Protein AF-A0A838D7K4-F1 (afdb_monomer_lite)

pLDDT: mean 76.78, std 16.9, range [35.06, 96.19]

Structure (mmCIF, N/CA/C/O backbone):
data_AF-A0A838D7K4-F1
#
_entry.id   AF-A0A838D7K4-F1
#
loop_
_atom_site.group_PDB
_atom_site.id
_atom_site.type_symbol
_atom_site.label_atom_id
_atom_site.label_alt_id
_atom_site.label_comp_id
_atom_site.label_asym_id
_atom_site.label_entity_id
_atom_site.label_seq_id
_atom_site.pdbx_PDB_ins_code
_atom_site.Cartn_x
_atom_site.Car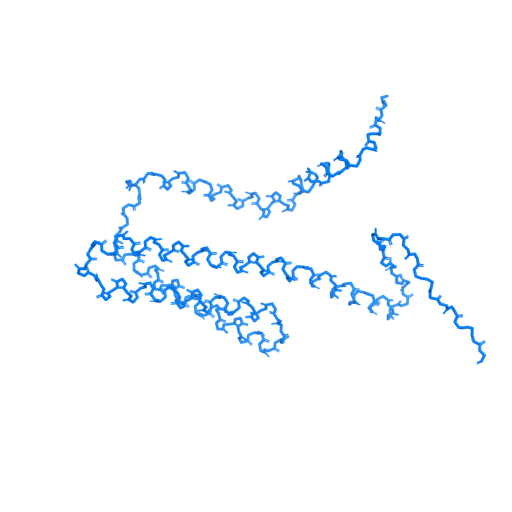tn_y
_atom_site.Cartn_z
_atom_site.occupancy
_atom_site.B_iso_or_equiv
_atom_site.auth_seq_id
_atom_site.auth_comp_id
_atom_site.auth_asym_id
_atom_site.auth_atom_id
_atom_site.pdbx_PDB_model_num
ATOM 1 N N . MET A 1 1 ? -46.749 25.947 9.117 1.00 40.19 1 MET A N 1
ATOM 2 C CA . MET A 1 1 ? -45.905 25.143 8.201 1.00 40.19 1 MET A CA 1
ATOM 3 C C . MET A 1 1 ? -45.709 23.752 8.794 1.00 40.19 1 MET A C 1
ATOM 5 O O . MET A 1 1 ? -44.973 23.593 9.759 1.00 40.19 1 MET A O 1
ATOM 9 N N . ASN A 1 2 ? -46.456 22.774 8.277 1.00 36.03 2 ASN A N 1
ATOM 10 C CA . ASN A 1 2 ? -46.516 21.401 8.784 1.00 36.03 2 ASN A CA 1
ATOM 11 C C . ASN A 1 2 ? -45.227 20.628 8.468 1.00 36.03 2 ASN A C 1
ATOM 13 O O . ASN A 1 2 ? -44.901 20.422 7.301 1.00 36.03 2 ASN A O 1
ATOM 17 N N . ARG A 1 3 ? -44.522 20.140 9.498 1.00 44.41 3 ARG A N 1
ATOM 18 C CA . ARG A 1 3 ? -43.504 19.093 9.323 1.00 44.41 3 ARG A CA 1
ATOM 19 C C . ARG A 1 3 ? -44.219 17.775 9.051 1.00 44.41 3 ARG A C 1
ATOM 21 O O . ARG A 1 3 ? -44.718 17.135 9.975 1.00 44.41 3 ARG A O 1
ATOM 28 N N . ILE A 1 4 ? -44.254 17.368 7.789 1.00 52.44 4 ILE A N 1
ATOM 29 C CA . ILE A 1 4 ? -44.686 16.030 7.388 1.00 52.44 4 ILE A CA 1
ATOM 30 C C . ILE A 1 4 ? -43.711 15.029 8.030 1.00 52.44 4 ILE A C 1
ATOM 32 O O . ILE A 1 4 ? -42.557 14.915 7.615 1.00 52.44 4 ILE A O 1
ATOM 36 N N . ARG A 1 5 ? -44.143 14.321 9.084 1.00 54.62 5 ARG A N 1
ATOM 37 C CA . ARG A 1 5 ? -43.419 13.151 9.604 1.00 54.62 5 ARG A CA 1
ATOM 38 C C . ARG A 1 5 ? -43.584 12.015 8.599 1.00 54.62 5 ARG A C 1
ATOM 40 O O . ARG A 1 5 ? -44.517 11.224 8.697 1.00 54.62 5 ARG A O 1
ATOM 47 N N . LEU A 1 6 ? -42.661 11.927 7.647 1.00 54.66 6 LEU A N 1
ATOM 48 C CA . LEU A 1 6 ? -42.487 10.744 6.808 1.00 54.66 6 LEU A CA 1
ATOM 49 C C . LEU A 1 6 ? -41.927 9.613 7.682 1.00 54.66 6 LEU A C 1
ATOM 51 O O . LEU A 1 6 ? -40.718 9.436 7.813 1.00 54.66 6 LEU A O 1
ATOM 55 N N . ASN A 1 7 ? -42.824 8.875 8.336 1.00 60.41 7 ASN A N 1
ATOM 56 C CA . ASN A 1 7 ? -42.497 7.743 9.203 1.00 60.41 7 ASN A CA 1
ATOM 57 C C . ASN A 1 7 ? -42.341 6.446 8.384 1.00 60.41 7 ASN A C 1
ATOM 59 O O . ASN A 1 7 ? -42.872 5.403 8.754 1.00 60.41 7 ASN A O 1
ATOM 63 N N . ASN A 1 8 ? -41.657 6.527 7.238 1.00 69.94 8 ASN A N 1
ATOM 64 C CA . ASN A 1 8 ? -41.333 5.369 6.413 1.00 69.94 8 ASN A CA 1
ATOM 65 C C . ASN A 1 8 ? -39.920 4.872 6.798 1.00 69.94 8 ASN A C 1
ATOM 67 O O . ASN A 1 8 ? -38.981 5.673 6.867 1.00 69.94 8 ASN A O 1
ATOM 71 N N . PRO A 1 9 ? -39.727 3.571 7.086 1.00 70.94 9 PRO A N 1
ATOM 72 C CA . PRO A 1 9 ? -38.409 3.027 7.408 1.00 70.94 9 PRO A CA 1
ATOM 73 C C . PRO A 1 9 ? -37.367 3.339 6.323 1.00 70.94 9 PRO A C 1
ATOM 75 O O . PRO A 1 9 ? -36.239 3.692 6.658 1.00 70.94 9 PRO A O 1
ATOM 78 N N . VAL A 1 10 ? -37.751 3.325 5.043 1.00 72.31 10 VAL A N 1
ATOM 79 C CA . VAL A 1 10 ? -36.856 3.617 3.910 1.00 72.31 10 VAL A CA 1
ATOM 80 C C . VAL A 1 10 ? -36.354 5.062 3.951 1.00 72.31 10 VAL A C 1
ATOM 82 O O . VAL A 1 10 ? -35.150 5.301 3.859 1.00 72.31 10 VAL A O 1
ATOM 85 N N . THR A 1 11 ? -37.241 6.035 4.188 1.00 73.69 11 THR A N 1
ATOM 86 C CA . THR A 1 11 ? -36.846 7.452 4.284 1.00 73.69 11 THR A CA 1
ATOM 87 C C . THR A 1 11 ? -35.937 7.706 5.482 1.00 73.69 11 THR A C 1
ATOM 89 O O . THR A 1 11 ? -35.075 8.583 5.422 1.00 73.69 11 THR A O 1
ATOM 92 N N . ARG A 1 12 ? -36.066 6.911 6.552 1.00 69.81 12 ARG A N 1
ATOM 93 C CA . ARG A 1 12 ? -35.181 6.966 7.722 1.00 69.81 12 ARG A CA 1
ATOM 94 C C . ARG A 1 12 ? -33.784 6.417 7.426 1.00 69.81 12 ARG A C 1
ATOM 96 O O . ARG A 1 12 ? -32.804 7.017 7.864 1.00 69.81 12 ARG A O 1
ATOM 103 N N . TYR A 1 13 ? -33.670 5.318 6.678 1.00 73.25 13 TYR A N 1
ATOM 104 C CA . TYR A 1 13 ? -32.363 4.818 6.240 1.00 73.25 13 TYR A CA 1
ATOM 105 C C . TYR A 1 13 ? -31.679 5.834 5.326 1.00 73.25 13 TYR A C 1
ATOM 107 O O . TYR A 1 13 ? -30.551 6.229 5.609 1.00 73.25 13 TYR A O 1
ATOM 115 N N . ILE A 1 14 ? -32.391 6.344 4.318 1.00 71.69 14 ILE A N 1
ATOM 116 C CA . ILE A 1 14 ? -31.856 7.332 3.371 1.00 71.69 14 ILE A CA 1
ATOM 117 C C . ILE A 1 14 ? -31.372 8.589 4.103 1.00 71.69 14 ILE A C 1
ATOM 119 O O . ILE A 1 14 ? -30.231 8.998 3.922 1.00 71.69 14 ILE A O 1
ATOM 123 N N . THR A 1 15 ? -32.183 9.166 4.994 1.00 73.00 15 THR A N 1
ATOM 124 C CA . THR A 1 15 ? -31.764 10.349 5.771 1.00 73.00 15 THR A CA 1
ATOM 125 C C . THR A 1 15 ? -30.595 10.060 6.709 1.00 73.00 15 THR A C 1
ATOM 127 O O . THR A 1 15 ? -29.751 10.927 6.903 1.00 73.00 15 THR A O 1
ATOM 130 N N . THR A 1 16 ? -30.483 8.848 7.256 1.00 72.75 16 THR A N 1
ATOM 131 C CA . THR A 1 16 ? -29.326 8.463 8.082 1.00 72.75 16 THR A CA 1
ATOM 132 C C . THR A 1 16 ? -28.042 8.391 7.252 1.00 72.75 16 THR A C 1
ATOM 134 O O . THR A 1 16 ? -27.022 8.927 7.680 1.00 72.75 16 THR A O 1
ATOM 137 N N . TYR A 1 17 ? -28.091 7.796 6.056 1.00 70.00 17 TYR A N 1
ATOM 138 C CA . TYR A 1 17 ? -26.946 7.760 5.139 1.00 70.00 17 TYR A CA 1
ATOM 139 C C . TYR A 1 17 ? -26.565 9.156 4.635 1.00 70.00 17 TYR A C 1
ATOM 141 O O . TYR A 1 17 ? -25.385 9.496 4.631 1.00 70.00 17 TYR A O 1
ATOM 149 N N . LEU A 1 18 ? -27.544 9.995 4.287 1.00 71.88 18 LEU A N 1
ATOM 150 C CA . LEU A 1 18 ? -27.294 11.379 3.869 1.00 71.88 18 LEU A CA 1
ATOM 151 C C . LEU A 1 18 ? -26.677 12.216 4.997 1.00 71.88 18 LEU A C 1
ATOM 153 O O . LEU A 1 18 ? -25.725 12.952 4.761 1.00 71.88 18 LEU A O 1
ATOM 157 N N . ASN A 1 19 ? -27.150 12.058 6.235 1.00 72.06 19 ASN A N 1
ATOM 158 C CA . ASN A 1 19 ? -26.564 12.739 7.393 1.00 72.06 19 ASN A CA 1
ATOM 159 C C . ASN A 1 19 ? -25.149 12.232 7.719 1.00 72.06 19 ASN A C 1
ATOM 161 O O . ASN A 1 19 ? -24.315 13.009 8.177 1.00 72.06 19 ASN A O 1
ATOM 165 N N . PHE A 1 20 ? -24.859 10.950 7.473 1.00 71.69 20 PHE A N 1
ATOM 166 C CA . PHE A 1 20 ? -23.510 10.395 7.602 1.00 71.69 20 PHE A CA 1
ATOM 167 C C . PHE A 1 20 ? -22.555 10.986 6.551 1.00 71.69 20 PHE A C 1
ATOM 169 O O . PHE A 1 20 ? -21.489 11.488 6.913 1.00 71.69 20 PHE A O 1
ATOM 176 N N . LEU A 1 21 ? -22.976 11.008 5.280 1.00 66.19 21 LEU A N 1
ATOM 177 C CA . LEU A 1 21 ? -22.231 11.605 4.161 1.00 66.19 21 LEU A CA 1
ATOM 178 C C . LEU A 1 21 ? -22.033 13.121 4.325 1.00 66.19 21 LEU A C 1
ATOM 180 O O . LEU A 1 21 ? -21.017 13.661 3.906 1.00 66.19 21 LEU A O 1
ATOM 184 N N . SER A 1 22 ? -22.983 13.808 4.962 1.00 68.62 22 SER A N 1
ATOM 185 C CA . SER A 1 22 ? -22.914 15.248 5.235 1.00 68.62 22 SER A CA 1
ATOM 186 C C . SER A 1 22 ? -22.186 15.594 6.541 1.00 68.62 22 SER A C 1
ATOM 188 O O . SER A 1 22 ? -22.104 16.771 6.899 1.00 68.62 22 SER A O 1
ATOM 190 N N . SER A 1 23 ? -21.690 14.607 7.293 1.00 77.81 23 SER A N 1
ATOM 191 C CA . SER A 1 23 ? -21.002 14.883 8.554 1.00 77.81 23 SER A CA 1
ATOM 192 C C . SER A 1 23 ? -19.657 15.571 8.301 1.00 77.81 23 SER A C 1
ATOM 194 O O . SER A 1 23 ? -18.883 15.155 7.439 1.00 77.81 23 SER A O 1
ATOM 196 N N . SER A 1 24 ? -19.342 16.612 9.078 1.00 73.19 24 SER A N 1
ATOM 197 C CA . SER A 1 24 ? -18.101 17.385 8.908 1.00 73.19 24 SER A CA 1
ATOM 198 C C . SER A 1 24 ? -16.844 16.517 9.011 1.00 73.19 24 SER A C 1
ATOM 200 O O . SER A 1 24 ? -15.878 16.759 8.300 1.00 73.19 24 SER A O 1
ATOM 202 N N . ASN A 1 25 ? -16.876 15.461 9.831 1.00 75.00 25 ASN A N 1
ATOM 203 C CA . ASN A 1 25 ? -15.774 14.506 9.955 1.00 75.00 25 ASN A CA 1
ATOM 204 C C . ASN A 1 25 ? -15.598 13.654 8.689 1.00 75.00 25 ASN A C 1
ATOM 206 O O . ASN A 1 25 ? -14.471 13.430 8.260 1.00 75.00 25 ASN A O 1
ATOM 210 N N . PHE A 1 26 ? -16.691 13.197 8.069 1.00 75.12 26 PHE A N 1
ATOM 211 C CA . PHE A 1 26 ? -16.616 12.441 6.817 1.00 75.12 26 PHE A CA 1
ATOM 212 C C . PHE A 1 26 ? -16.097 13.321 5.675 1.00 75.12 26 PHE A C 1
ATOM 214 O O . PHE A 1 26 ? -15.192 12.929 4.942 1.00 75.12 26 PHE A O 1
ATOM 221 N N . LEU A 1 27 ? -16.604 14.550 5.566 1.00 75.06 27 LEU A N 1
ATOM 222 C CA . LEU A 1 27 ? -16.128 15.500 4.562 1.00 75.06 27 LEU A CA 1
ATOM 223 C C . LEU A 1 27 ? -14.637 15.822 4.760 1.00 75.06 27 LEU A C 1
ATOM 225 O O . LEU A 1 27 ? -13.862 15.753 3.809 1.00 75.06 27 LEU A O 1
ATOM 229 N N . LEU A 1 28 ? -14.207 16.085 5.997 1.00 78.44 28 LEU A N 1
ATOM 230 C CA . LEU A 1 28 ? -12.828 16.474 6.277 1.00 78.44 28 LEU A CA 1
ATOM 231 C C . LEU A 1 28 ? -11.827 15.324 6.094 1.00 78.44 28 LEU A C 1
ATOM 233 O O . LEU A 1 28 ? -10.769 15.546 5.513 1.00 78.44 28 LEU A O 1
ATOM 237 N N . TYR A 1 29 ? -12.139 14.112 6.559 1.00 78.31 29 TYR A N 1
ATOM 238 C CA . TYR A 1 29 ? -11.185 12.994 6.554 1.00 78.31 29 TYR A CA 1
ATOM 239 C C . TYR A 1 29 ? -11.322 12.055 5.353 1.00 78.31 29 TYR A C 1
ATOM 241 O O . TYR A 1 29 ? -10.394 11.301 5.075 1.00 78.31 29 TYR A O 1
ATOM 249 N N . THR A 1 30 ? -12.448 12.079 4.636 1.00 77.62 30 THR A N 1
ATOM 250 C CA . THR A 1 30 ? -12.676 11.218 3.464 1.00 77.62 30 THR A CA 1
ATOM 251 C C . THR A 1 30 ? -12.721 12.021 2.171 1.00 77.62 30 THR A C 1
ATOM 253 O O . THR A 1 30 ? -12.029 11.656 1.231 1.00 77.62 30 THR A O 1
ATOM 256 N N . VAL A 1 31 ? -13.454 13.137 2.106 1.00 80.94 31 VAL A N 1
ATOM 257 C CA . VAL A 1 31 ? -13.560 13.916 0.854 1.00 80.94 31 VAL A CA 1
ATOM 258 C C . VAL A 1 31 ? -12.302 14.746 0.586 1.00 80.94 31 VAL A C 1
ATOM 260 O O . VAL A 1 31 ? -11.813 14.745 -0.542 1.00 80.94 31 VAL A O 1
ATOM 263 N N . THR A 1 32 ? -11.722 15.386 1.608 1.00 81.50 32 THR A N 1
ATOM 264 C CA . THR A 1 32 ? -10.486 16.181 1.457 1.00 81.50 32 THR A CA 1
ATOM 265 C C . THR A 1 32 ? -9.329 15.417 0.804 1.00 81.50 32 THR A C 1
ATOM 267 O O . THR A 1 32 ? -8.742 15.977 -0.116 1.00 81.50 32 THR A O 1
ATOM 270 N N . PRO A 1 33 ? -8.983 14.170 1.193 1.00 83.31 33 PRO A N 1
ATOM 271 C CA . PRO A 1 33 ? -7.920 13.434 0.507 1.00 83.31 33 PRO A CA 1
ATOM 272 C C . PRO A 1 33 ? -8.324 12.935 -0.889 1.00 83.31 33 PRO A C 1
ATOM 274 O O . PRO A 1 33 ? -7.456 12.795 -1.745 1.00 83.31 33 PRO A O 1
ATOM 277 N N . ILE A 1 34 ? -9.616 12.708 -1.161 1.00 88.69 34 ILE A N 1
ATOM 278 C CA . ILE A 1 34 ? -10.086 12.237 -2.477 1.00 88.69 34 ILE A CA 1
ATOM 279 C C . ILE A 1 34 ? -9.865 13.291 -3.567 1.00 88.69 34 ILE A C 1
ATOM 281 O O . ILE A 1 34 ? -9.509 12.932 -4.684 1.00 88.69 34 ILE A O 1
ATOM 285 N N . ILE A 1 35 ? -10.046 14.577 -3.263 1.00 84.81 35 ILE A N 1
ATOM 286 C CA . ILE A 1 35 ? -9.911 15.666 -4.246 1.00 84.81 35 ILE A CA 1
ATOM 287 C C . ILE A 1 35 ? -8.518 15.692 -4.917 1.00 84.81 35 ILE A C 1
ATOM 289 O O . ILE A 1 35 ? -8.470 15.614 -6.146 1.00 84.81 35 ILE A O 1
ATOM 293 N N . PRO A 1 36 ? -7.384 15.753 -4.187 1.00 87.31 36 PRO A N 1
ATOM 294 C CA . PRO A 1 36 ? -6.062 15.715 -4.809 1.00 87.31 36 PRO A CA 1
ATOM 295 C C . PRO A 1 36 ? -5.781 14.374 -5.500 1.00 87.31 36 PRO A C 1
ATOM 297 O O . PRO A 1 36 ? -5.179 14.364 -6.569 1.00 87.31 36 PRO A O 1
ATOM 300 N N . LEU A 1 37 ? -6.269 13.254 -4.951 1.00 83.62 37 LEU A N 1
ATOM 301 C CA . LEU A 1 37 ? -6.169 11.934 -5.588 1.00 83.62 37 LEU A CA 1
ATOM 302 C C . LEU A 1 37 ? -6.866 11.899 -6.957 1.00 83.62 37 LEU A C 1
ATOM 304 O O . LEU A 1 37 ? -6.325 11.338 -7.907 1.00 83.62 37 LEU A O 1
ATOM 308 N N . LEU A 1 38 ? -8.035 12.533 -7.078 1.00 88.38 38 LEU A N 1
ATOM 309 C CA . LEU A 1 38 ? -8.786 12.608 -8.330 1.00 88.38 38 LEU A CA 1
ATOM 310 C C . LEU A 1 38 ? -8.063 13.468 -9.373 1.00 88.38 38 LEU A C 1
ATOM 312 O O . LEU A 1 38 ? -8.027 13.109 -10.545 1.00 88.38 38 LEU A O 1
ATOM 316 N N . ILE A 1 39 ? -7.459 14.580 -8.945 1.00 88.19 39 ILE A N 1
ATOM 317 C CA . ILE A 1 39 ? -6.653 15.440 -9.822 1.00 88.19 39 ILE A CA 1
ATOM 318 C C . ILE A 1 39 ? -5.463 14.649 -10.373 1.00 88.19 39 ILE A C 1
ATOM 320 O O . ILE A 1 39 ? -5.251 14.638 -11.582 1.00 88.19 39 ILE A O 1
ATOM 324 N N . VAL A 1 40 ? -4.732 13.930 -9.515 1.00 84.75 40 VAL A N 1
ATOM 325 C CA . VAL A 1 40 ? -3.624 13.061 -9.948 1.00 84.75 40 VAL A CA 1
ATOM 326 C C . VAL A 1 40 ? -4.120 11.964 -10.896 1.00 84.75 40 VAL A C 1
ATOM 328 O O . VAL A 1 40 ? -3.465 11.697 -11.898 1.00 84.75 40 VAL A O 1
ATOM 331 N N . ALA A 1 41 ? -5.294 11.376 -10.646 1.00 84.75 41 ALA A N 1
ATOM 332 C CA . ALA A 1 41 ? -5.882 10.369 -11.528 1.00 84.75 41 ALA A CA 1
ATOM 333 C C . ALA A 1 41 ? -6.217 10.926 -12.924 1.00 84.75 41 ALA A C 1
ATOM 335 O O . ALA A 1 41 ? -5.914 10.281 -13.925 1.00 84.75 41 ALA A O 1
ATOM 336 N N . VAL A 1 42 ? -6.780 12.134 -13.013 1.00 87.19 42 VAL A N 1
ATOM 337 C CA . VAL A 1 42 ? -7.031 12.796 -14.305 1.00 87.19 42 VAL A CA 1
ATOM 338 C C . VAL A 1 42 ? -5.716 13.135 -15.006 1.00 87.19 42 VAL A C 1
ATOM 340 O O . VAL A 1 42 ? -5.583 12.902 -16.199 1.00 87.19 42 VAL A O 1
ATOM 343 N N . LEU A 1 43 ? -4.709 13.620 -14.278 1.00 84.62 43 LEU A N 1
ATOM 344 C CA . LEU A 1 43 ? -3.388 13.882 -14.858 1.00 84.62 43 LEU A CA 1
ATOM 345 C C . LEU A 1 43 ? -2.682 12.593 -15.314 1.00 84.62 43 LEU A C 1
ATOM 347 O O . LEU A 1 43 ? -1.878 12.641 -16.241 1.00 84.62 43 LEU A O 1
ATOM 351 N N . SER A 1 44 ? -2.993 11.442 -14.709 1.00 80.31 44 SER A N 1
ATOM 352 C CA . SER A 1 44 ? -2.413 10.137 -15.065 1.00 80.31 44 SER A CA 1
ATOM 353 C C . SER A 1 44 ? -2.847 9.594 -16.429 1.00 80.31 44 SER A C 1
ATOM 355 O O . SER A 1 44 ? -2.215 8.674 -16.943 1.00 80.31 44 SER A O 1
ATOM 357 N N . THR A 1 45 ? -3.890 10.161 -17.049 1.00 81.44 45 THR A N 1
ATOM 358 C CA . THR A 1 45 ? -4.346 9.711 -18.374 1.00 81.44 45 THR A CA 1
ATOM 359 C C . THR A 1 45 ? -3.444 10.175 -19.514 1.00 81.44 45 THR A C 1
ATOM 361 O O . THR A 1 45 ? -3.497 9.598 -20.598 1.00 81.44 45 THR A O 1
ATOM 364 N N . ASP A 1 46 ? -2.628 11.209 -19.298 1.00 82.50 46 ASP A N 1
ATOM 365 C CA . ASP A 1 46 ? -1.708 11.709 -20.317 1.00 82.50 46 ASP A CA 1
ATOM 366 C C . ASP A 1 46 ? -0.380 10.946 -20.271 1.00 82.50 46 ASP A C 1
ATOM 368 O O . ASP A 1 46 ? 0.507 11.253 -19.477 1.00 82.50 46 ASP A O 1
ATOM 372 N N . SER A 1 47 ? -0.216 9.959 -21.151 1.00 73.19 47 SER A N 1
ATOM 373 C CA . SER A 1 47 ? 0.992 9.128 -21.200 1.00 73.19 47 SER A CA 1
ATOM 374 C C . SER A 1 47 ? 2.286 9.913 -21.460 1.00 73.19 47 SER A C 1
ATOM 376 O O . SER A 1 47 ? 3.354 9.415 -21.112 1.00 73.19 47 SER A O 1
ATOM 378 N N . TYR A 1 48 ? 2.223 11.130 -22.018 1.00 75.94 48 TYR A N 1
ATOM 379 C CA . TYR A 1 48 ? 3.413 11.954 -22.253 1.00 75.94 48 TYR A CA 1
ATOM 380 C C . TYR A 1 48 ? 3.950 12.604 -20.973 1.00 75.94 48 TYR A C 1
ATOM 382 O O . TYR A 1 48 ? 5.151 12.858 -20.883 1.00 75.94 48 TYR A O 1
ATOM 390 N N . LEU A 1 49 ? 3.097 12.831 -19.969 1.00 69.81 49 LEU A N 1
ATOM 391 C CA . LEU A 1 49 ? 3.506 13.396 -18.677 1.00 69.81 49 LEU A CA 1
ATOM 392 C C . LEU A 1 49 ? 4.188 12.367 -17.762 1.00 69.81 49 LEU A C 1
ATOM 394 O O . LEU A 1 49 ? 4.881 12.753 -16.822 1.00 69.81 49 LEU A O 1
ATOM 398 N N . TRP A 1 50 ? 4.015 11.071 -18.042 1.00 66.00 50 TRP A N 1
ATOM 399 C CA . TRP A 1 50 ? 4.451 9.966 -17.178 1.00 66.00 50 TRP A CA 1
ATOM 400 C C . TRP A 1 50 ? 5.476 9.045 -17.842 1.00 66.00 50 TRP A C 1
ATOM 402 O O . TRP A 1 50 ? 5.579 7.870 -17.490 1.00 66.00 50 TRP A O 1
ATOM 412 N N . VAL A 1 51 ? 6.271 9.573 -18.775 1.00 65.12 51 VAL A N 1
ATOM 413 C CA . VAL A 1 51 ? 7.465 8.879 -19.280 1.00 65.12 51 VAL A CA 1
ATOM 414 C C . VAL A 1 51 ? 8.556 8.961 -18.209 1.00 65.12 51 VAL A C 1
ATOM 416 O O . VAL A 1 51 ? 9.445 9.811 -18.240 1.00 65.12 51 VAL A O 1
ATOM 419 N N . GLY A 1 52 ? 8.434 8.110 -17.192 1.00 63.66 52 GLY A N 1
ATOM 420 C CA . GLY A 1 52 ? 9.464 7.913 -16.180 1.00 63.66 52 GLY A CA 1
ATOM 421 C C . GLY A 1 52 ? 10.628 7.105 -16.747 1.00 63.66 52 GLY A C 1
ATOM 422 O O . GLY A 1 52 ? 10.436 6.214 -17.567 1.00 63.66 52 GLY A O 1
ATOM 423 N N . SER A 1 53 ? 11.849 7.401 -16.303 1.00 70.19 53 SER A N 1
ATOM 424 C CA . SER A 1 53 ? 12.981 6.512 -16.578 1.00 70.19 53 SER A CA 1
ATOM 425 C C . SER A 1 53 ? 12.818 5.212 -15.787 1.00 70.19 53 SER A C 1
ATOM 427 O O . SER A 1 53 ? 12.556 5.258 -14.582 1.00 70.19 53 SER A O 1
ATOM 429 N N . GLU A 1 54 ? 13.047 4.072 -16.440 1.00 71.56 54 GLU A N 1
ATOM 430 C CA . GLU A 1 54 ? 13.042 2.729 -15.833 1.00 71.56 54 GLU A CA 1
ATOM 431 C C . GLU A 1 54 ? 13.944 2.652 -14.586 1.00 71.56 54 GLU A C 1
ATOM 433 O O . GLU A 1 54 ? 13.629 1.977 -13.606 1.00 71.56 54 GLU A O 1
ATOM 438 N N . ILE A 1 55 ? 15.036 3.431 -14.564 1.00 74.56 55 ILE A N 1
ATOM 439 C CA . ILE A 1 55 ? 15.944 3.500 -13.412 1.00 74.56 55 ILE A CA 1
ATOM 440 C C . ILE A 1 55 ? 15.254 4.091 -12.173 1.00 74.56 55 ILE A C 1
ATOM 442 O O . ILE A 1 55 ? 15.471 3.637 -11.052 1.00 74.56 55 ILE A O 1
ATOM 446 N N . HIS A 1 56 ? 14.405 5.106 -12.356 1.00 80.44 56 HIS A N 1
ATOM 447 C CA . HIS A 1 56 ? 13.709 5.761 -11.252 1.00 80.44 56 HIS A CA 1
ATOM 448 C C . HIS A 1 56 ? 12.596 4.872 -10.706 1.00 80.44 56 HIS A C 1
ATOM 450 O O . HIS A 1 56 ? 12.404 4.834 -9.492 1.00 80.44 56 HIS A O 1
ATOM 456 N N . HIS A 1 57 ? 11.914 4.133 -11.584 1.00 78.56 57 HIS A N 1
ATOM 457 C CA . HIS A 1 57 ? 10.914 3.144 -11.197 1.00 78.56 57 HIS A CA 1
ATOM 458 C C . HIS A 1 57 ? 11.523 2.089 -10.262 1.00 78.56 57 HIS A C 1
ATOM 460 O O . HIS A 1 57 ? 11.052 1.938 -9.134 1.00 78.56 57 HIS A O 1
ATOM 466 N N . PHE A 1 58 ? 12.659 1.500 -10.653 1.00 82.94 58 PHE A N 1
ATOM 467 C CA . PHE A 1 58 ? 13.392 0.532 -9.832 1.00 82.94 58 PHE A CA 1
ATOM 468 C C . PHE A 1 58 ? 13.754 1.070 -8.437 1.00 82.94 58 PHE A C 1
ATOM 470 O O . PHE A 1 58 ? 13.508 0.414 -7.423 1.00 82.94 58 PHE A O 1
ATOM 477 N N . TYR A 1 59 ? 14.322 2.280 -8.351 1.00 86.19 59 TYR A N 1
ATOM 478 C CA . TYR A 1 59 ? 14.704 2.849 -7.054 1.00 86.19 59 TYR A CA 1
ATOM 479 C C . TYR A 1 59 ? 13.497 3.127 -6.159 1.00 86.19 59 TYR A C 1
ATOM 481 O O . TYR A 1 59 ? 13.548 2.840 -4.963 1.00 86.19 59 TYR A O 1
ATOM 489 N N . ILE A 1 60 ? 12.412 3.672 -6.716 1.00 86.44 60 ILE A N 1
ATOM 490 C CA . ILE A 1 60 ? 11.186 3.954 -5.957 1.00 86.44 60 ILE A CA 1
AT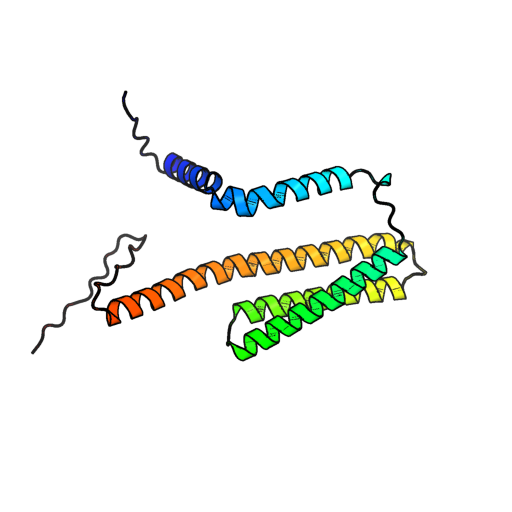OM 491 C C . ILE A 1 60 ? 10.589 2.657 -5.401 1.00 86.44 60 ILE A C 1
ATOM 493 O O . ILE A 1 60 ? 10.141 2.632 -4.253 1.00 86.44 60 ILE A O 1
ATOM 497 N N . GLU A 1 61 ? 10.627 1.571 -6.168 1.00 86.94 61 GLU A N 1
ATOM 498 C CA . GLU A 1 61 ? 10.165 0.263 -5.706 1.00 86.94 61 GLU A CA 1
ATOM 499 C C . GLU A 1 61 ? 11.065 -0.325 -4.624 1.00 86.94 61 GLU A C 1
ATOM 501 O O . GLU A 1 61 ? 10.563 -0.810 -3.611 1.00 86.94 61 GLU A O 1
ATOM 506 N N . LEU A 1 62 ? 12.386 -0.194 -4.754 1.00 90.19 62 LEU A N 1
ATOM 507 C CA . LEU A 1 62 ? 13.311 -0.612 -3.703 1.00 90.19 62 LEU A CA 1
ATOM 508 C C . LEU A 1 62 ? 13.073 0.163 -2.395 1.00 90.19 62 LEU A C 1
ATOM 510 O O . LEU A 1 62 ? 13.068 -0.428 -1.311 1.00 90.19 62 LEU A O 1
ATOM 514 N N . PHE A 1 63 ? 12.810 1.471 -2.478 1.00 92.44 63 PHE A N 1
ATOM 515 C CA . PHE A 1 63 ? 12.399 2.259 -1.314 1.00 92.44 63 PHE A CA 1
ATOM 516 C C . PHE A 1 63 ? 11.074 1.764 -0.730 1.00 92.44 63 PHE A C 1
ATOM 518 O O . PHE A 1 63 ? 10.957 1.662 0.493 1.00 92.44 63 PHE A O 1
ATOM 525 N N . ALA A 1 64 ? 10.096 1.417 -1.571 1.00 90.88 64 ALA A N 1
ATOM 526 C CA . ALA A 1 64 ? 8.826 0.858 -1.117 1.00 90.88 64 ALA A CA 1
ATOM 527 C C . ALA A 1 64 ? 9.021 -0.469 -0.362 1.00 90.88 64 ALA A C 1
ATOM 529 O O . ALA A 1 64 ? 8.452 -0.632 0.720 1.00 90.88 64 ALA A O 1
ATOM 530 N N . VAL A 1 65 ? 9.889 -1.363 -0.855 1.00 93.88 65 VAL A N 1
ATOM 531 C CA . VAL A 1 65 ? 10.251 -2.620 -0.174 1.00 93.88 65 VAL A CA 1
ATOM 532 C C . VAL A 1 65 ? 10.834 -2.341 1.207 1.00 93.88 65 VAL A C 1
ATOM 534 O O . VAL A 1 65 ? 10.361 -2.901 2.199 1.00 93.88 65 VAL A O 1
ATOM 537 N N . ILE A 1 66 ? 11.834 -1.458 1.292 1.00 94.75 66 ILE A N 1
ATOM 538 C CA . ILE A 1 66 ? 12.515 -1.138 2.555 1.00 94.75 66 ILE A CA 1
ATOM 539 C C . ILE A 1 66 ? 11.526 -0.535 3.555 1.00 94.75 66 ILE A C 1
ATOM 541 O O . ILE A 1 66 ? 11.446 -0.992 4.697 1.00 94.75 66 ILE A O 1
ATOM 545 N N . LEU A 1 67 ? 10.742 0.459 3.133 1.00 94.56 67 LEU A N 1
ATOM 546 C CA . LEU A 1 67 ? 9.767 1.114 4.003 1.00 94.56 67 LEU A CA 1
ATOM 547 C C . LEU A 1 67 ? 8.680 0.138 4.464 1.00 94.56 67 LEU A C 1
ATOM 549 O O . LEU A 1 67 ? 8.365 0.105 5.654 1.00 94.56 67 LEU A O 1
ATOM 553 N N . SER A 1 68 ? 8.150 -0.697 3.565 1.00 93.62 68 SER A N 1
ATOM 554 C CA . SER A 1 68 ? 7.148 -1.712 3.910 1.00 93.62 68 SER A CA 1
ATOM 555 C C . SER A 1 68 ? 7.712 -2.765 4.867 1.00 93.62 68 SER A C 1
ATOM 557 O O . SER A 1 68 ? 7.027 -3.172 5.807 1.00 93.62 68 SER A O 1
ATOM 559 N N . ALA A 1 69 ? 8.969 -3.180 4.686 1.00 95.19 69 ALA A N 1
ATOM 560 C CA . ALA A 1 69 ? 9.636 -4.133 5.568 1.00 95.19 69 ALA A CA 1
ATOM 561 C C . ALA A 1 69 ? 9.859 -3.554 6.972 1.00 95.19 69 ALA A C 1
ATOM 563 O O . ALA A 1 69 ? 9.546 -4.217 7.963 1.00 95.19 69 ALA A O 1
ATOM 564 N N . VAL A 1 70 ? 10.337 -2.307 7.066 1.00 96.19 70 VAL A N 1
ATOM 565 C CA . VAL A 1 70 ? 10.503 -1.597 8.346 1.00 96.19 70 VAL A CA 1
ATOM 566 C C . VAL A 1 70 ? 9.161 -1.462 9.058 1.00 96.19 70 VAL A C 1
ATOM 568 O O . VAL A 1 70 ? 9.072 -1.752 10.252 1.00 96.19 70 VAL A O 1
ATOM 571 N N . LEU A 1 71 ? 8.105 -1.080 8.335 1.00 94.69 71 LEU A N 1
ATOM 572 C CA . LEU A 1 71 ? 6.773 -0.921 8.909 1.00 94.69 71 LEU A CA 1
ATOM 573 C C . LEU A 1 71 ? 6.200 -2.263 9.387 1.00 94.69 71 LEU A C 1
ATOM 575 O O . LEU A 1 71 ? 5.707 -2.358 10.511 1.00 94.69 71 LEU A O 1
ATOM 579 N N . GLY A 1 72 ? 6.326 -3.317 8.578 1.00 94.19 72 GLY A N 1
ATOM 580 C CA . GLY A 1 72 ? 5.919 -4.671 8.951 1.00 94.19 72 GLY A CA 1
ATOM 581 C C . GLY A 1 72 ? 6.645 -5.161 10.204 1.00 94.19 72 GLY A C 1
ATOM 582 O O . GLY A 1 72 ? 6.006 -5.593 11.165 1.00 94.19 72 GLY A O 1
ATOM 583 N N . PHE A 1 73 ? 7.972 -5.012 10.243 1.00 94.88 73 PHE A N 1
ATOM 584 C CA . PHE A 1 73 ? 8.782 -5.393 11.399 1.00 94.88 73 PHE A CA 1
ATOM 585 C C . PHE A 1 73 ? 8.406 -4.601 12.656 1.00 94.88 73 PHE A C 1
ATOM 587 O O . PHE A 1 73 ? 8.215 -5.190 13.723 1.00 94.88 73 PHE A O 1
ATOM 594 N N . TYR A 1 74 ? 8.236 -3.284 12.523 1.00 95.06 74 TYR A N 1
ATOM 595 C CA . TYR A 1 74 ? 7.800 -2.415 13.611 1.00 95.06 74 TYR A CA 1
ATOM 596 C C . TYR A 1 74 ? 6.460 -2.873 14.195 1.00 95.06 74 TYR A C 1
ATOM 598 O O . TYR A 1 74 ? 6.361 -3.067 15.406 1.00 95.06 74 TYR A O 1
ATOM 606 N N . TYR A 1 75 ? 5.447 -3.110 13.358 1.00 93.44 75 TYR A N 1
ATOM 607 C CA . TYR A 1 75 ? 4.121 -3.522 13.825 1.00 93.44 75 TYR A CA 1
ATOM 608 C C . TYR A 1 75 ? 4.107 -4.929 14.429 1.00 93.44 75 TYR A C 1
ATOM 610 O O . TYR A 1 75 ? 3.408 -5.154 15.417 1.00 93.44 75 TYR A O 1
ATOM 618 N N . ILE A 1 76 ? 4.910 -5.859 13.906 1.00 93.31 76 ILE A N 1
ATOM 619 C CA . ILE A 1 76 ? 5.087 -7.185 14.517 1.00 93.31 76 ILE A CA 1
ATOM 620 C C . ILE A 1 76 ? 5.711 -7.047 15.909 1.00 93.31 76 ILE A C 1
ATOM 622 O O . ILE A 1 76 ? 5.215 -7.638 16.870 1.00 93.31 76 ILE A O 1
ATOM 626 N N 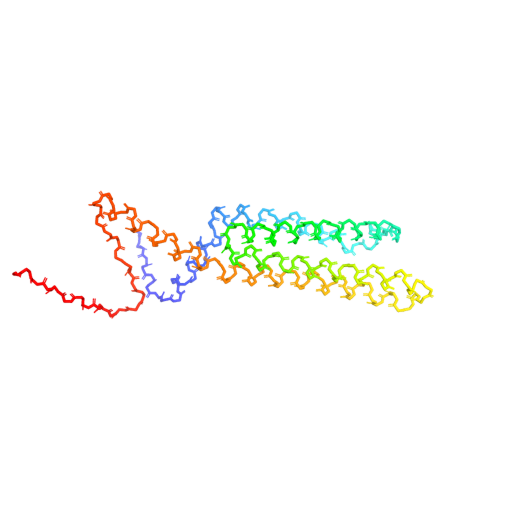. LEU A 1 77 ? 6.778 -6.256 16.046 1.00 92.50 77 LEU A N 1
ATOM 627 C CA . LEU A 1 77 ? 7.443 -6.050 17.332 1.00 92.50 77 LEU A CA 1
ATOM 628 C C . LEU A 1 77 ? 6.522 -5.337 18.332 1.00 92.50 77 LEU A C 1
ATOM 630 O O . LEU A 1 77 ? 6.409 -5.755 19.486 1.00 92.50 77 LEU A O 1
ATOM 634 N N . HIS A 1 78 ? 5.809 -4.312 17.871 1.00 91.94 78 HIS A N 1
ATOM 635 C CA . HIS A 1 78 ? 4.820 -3.579 18.652 1.00 91.94 78 HIS A CA 1
ATOM 636 C C . HIS A 1 78 ? 3.698 -4.499 19.148 1.00 91.94 78 HIS A C 1
ATOM 638 O O . HIS A 1 78 ? 3.347 -4.472 20.329 1.00 91.94 78 HIS A O 1
ATOM 644 N N . ALA A 1 79 ? 3.199 -5.384 18.282 1.00 91.12 79 ALA A N 1
ATOM 645 C CA . ALA A 1 79 ? 2.192 -6.371 18.644 1.00 91.12 79 ALA A CA 1
ATOM 646 C C . ALA A 1 79 ? 2.690 -7.368 19.693 1.00 91.12 79 ALA A C 1
ATOM 648 O O . ALA A 1 79 ? 1.930 -7.741 20.582 1.00 91.12 79 ALA A O 1
ATOM 649 N N . ARG A 1 80 ? 3.963 -7.778 19.636 1.00 88.88 80 ARG A N 1
ATOM 650 C CA . ARG A 1 80 ? 4.556 -8.645 20.668 1.00 88.88 80 ARG A CA 1
ATOM 651 C C . ARG A 1 80 ? 4.682 -7.934 22.014 1.00 88.88 80 ARG A C 1
ATOM 653 O O . ARG A 1 80 ? 4.519 -8.583 23.040 1.00 88.88 80 ARG A O 1
ATOM 660 N N . ASN A 1 81 ? 4.940 -6.627 22.011 1.00 89.88 81 ASN A N 1
ATOM 661 C CA . ASN A 1 81 ? 5.081 -5.845 23.238 1.00 89.88 81 ASN A CA 1
ATOM 662 C C . ASN A 1 81 ? 3.729 -5.513 23.898 1.00 89.88 81 ASN A C 1
ATOM 664 O O . ASN A 1 81 ? 3.615 -5.554 25.118 1.00 89.88 81 ASN A O 1
ATOM 668 N N . LEU A 1 82 ? 2.700 -5.195 23.105 1.00 86.06 82 LEU A N 1
ATOM 669 C CA . LEU A 1 82 ? 1.379 -4.769 23.602 1.00 86.06 82 LEU A CA 1
ATOM 670 C C . LEU A 1 82 ? 0.294 -5.853 23.516 1.00 86.06 82 LEU A C 1
ATOM 672 O O . LEU A 1 82 ? -0.842 -5.615 23.916 1.00 86.06 82 LEU A O 1
ATOM 676 N N . ASN A 1 83 ? 0.634 -7.038 23.000 1.00 81.94 83 ASN A N 1
ATOM 677 C CA . ASN A 1 83 ? -0.277 -8.161 22.755 1.00 81.94 83 ASN A CA 1
ATOM 678 C C . ASN A 1 83 ? -1.523 -7.780 21.924 1.00 81.94 83 ASN A C 1
ATOM 680 O O . ASN A 1 83 ? -2.610 -8.337 22.098 1.00 81.94 83 ASN A O 1
ATOM 684 N N . ASP A 1 84 ? -1.366 -6.810 21.018 1.00 84.62 84 ASP A N 1
ATOM 685 C CA . ASP A 1 84 ? -2.440 -6.309 20.166 1.00 84.62 84 ASP A CA 1
ATOM 686 C C . ASP A 1 84 ? -2.561 -7.127 18.871 1.00 84.62 84 ASP A C 1
ATOM 688 O O . ASP A 1 84 ? -1.652 -7.193 18.037 1.00 84.62 84 ASP A O 1
ATOM 692 N N . ARG A 1 85 ? -3.742 -7.722 18.676 1.00 86.31 85 ARG A N 1
ATOM 693 C CA . ARG A 1 85 ? -4.071 -8.524 17.491 1.00 86.31 85 ARG A CA 1
ATOM 694 C C . ARG A 1 85 ? -4.250 -7.679 16.232 1.00 86.31 85 ARG A C 1
ATOM 696 O O . ARG A 1 85 ? -4.153 -8.244 15.141 1.00 86.31 85 ARG A O 1
ATOM 703 N N . PHE A 1 86 ? -4.566 -6.387 16.354 1.00 88.12 86 PHE A N 1
ATOM 704 C CA . PHE A 1 86 ? -4.678 -5.486 15.204 1.00 88.12 86 PHE A CA 1
ATOM 705 C C . PHE A 1 86 ? -3.295 -5.183 14.638 1.00 88.12 86 PHE A C 1
ATOM 707 O O . PHE A 1 86 ? -3.043 -5.445 13.463 1.00 88.12 86 PHE A O 1
ATOM 714 N N . SER A 1 87 ? -2.379 -4.737 15.496 1.00 88.75 87 SER A N 1
ATOM 715 C CA . SER A 1 87 ? -0.986 -4.476 15.129 1.00 88.75 87 SER A CA 1
ATOM 716 C C . SER A 1 87 ? -0.314 -5.700 14.503 1.00 88.75 87 SER A C 1
ATOM 718 O O . SER A 1 87 ? 0.390 -5.564 13.508 1.00 88.75 87 SER A O 1
ATOM 720 N N . LEU A 1 88 ? -0.592 -6.910 15.006 1.00 90.25 88 LEU A N 1
ATOM 721 C CA . LEU A 1 88 ? -0.055 -8.143 14.420 1.00 90.25 88 LEU A CA 1
ATOM 722 C C . LEU A 1 88 ? -0.570 -8.376 12.994 1.00 90.25 88 LEU A C 1
ATOM 724 O O . LEU A 1 88 ? 0.201 -8.723 12.104 1.00 90.25 88 LEU A O 1
ATOM 728 N N . PHE A 1 89 ? -1.869 -8.169 12.770 1.00 92.19 89 PHE A N 1
ATOM 729 C CA . PHE A 1 89 ? -2.489 -8.326 11.456 1.00 92.19 89 PHE A CA 1
ATOM 730 C C . PHE A 1 89 ? -1.945 -7.307 10.445 1.00 92.19 89 PHE A C 1
ATOM 732 O O . PHE A 1 89 ? -1.568 -7.682 9.334 1.00 92.19 89 PHE A O 1
ATOM 739 N N . VAL A 1 90 ? -1.834 -6.040 10.858 1.00 92.38 90 VAL A N 1
ATOM 740 C CA . VAL A 1 90 ? -1.243 -4.971 10.041 1.00 92.38 90 VAL A CA 1
ATOM 741 C C . VAL A 1 90 ? 0.222 -5.279 9.726 1.00 92.38 90 VAL A C 1
ATOM 743 O O . VAL A 1 90 ? 0.629 -5.197 8.568 1.00 92.38 90 VAL A O 1
ATOM 746 N N . GLY A 1 91 ? 0.993 -5.707 10.727 1.00 92.44 91 GLY A N 1
ATOM 747 C CA . GLY A 1 91 ? 2.395 -6.080 10.562 1.00 92.44 91 GLY A CA 1
ATOM 748 C C . GLY A 1 91 ? 2.594 -7.207 9.553 1.00 92.44 91 GLY A C 1
ATOM 749 O O . GLY A 1 91 ? 3.391 -7.057 8.631 1.00 92.44 91 GLY A O 1
ATOM 750 N N . ILE A 1 92 ? 1.811 -8.289 9.654 1.00 93.56 92 ILE A N 1
ATOM 751 C CA . ILE A 1 92 ? 1.876 -9.405 8.698 1.00 93.56 92 ILE A CA 1
ATOM 752 C C . ILE A 1 92 ? 1.580 -8.934 7.276 1.00 93.56 92 ILE A C 1
ATOM 754 O O . ILE A 1 92 ? 2.314 -9.297 6.360 1.00 93.56 92 ILE A O 1
ATOM 758 N N . GLY A 1 93 ? 0.538 -8.133 7.052 1.00 93.44 93 GLY A N 1
ATOM 759 C CA . GLY A 1 93 ? 0.235 -7.731 5.679 1.00 93.44 93 GLY A CA 1
ATOM 760 C C . GLY A 1 93 ? 1.233 -6.727 5.095 1.00 93.44 93 GLY A C 1
ATOM 761 O O . GLY A 1 93 ? 1.503 -6.815 3.902 1.00 93.44 93 GLY A O 1
ATOM 762 N N . PHE A 1 94 ? 1.868 -5.864 5.899 1.00 94.88 94 PHE A N 1
ATOM 763 C CA . PHE A 1 94 ? 3.016 -5.073 5.423 1.00 94.88 94 PHE A CA 1
ATOM 764 C C . PHE A 1 94 ? 4.247 -5.944 5.137 1.00 94.88 94 PHE A C 1
ATOM 766 O O . PHE A 1 94 ? 4.962 -5.684 4.169 1.00 94.88 94 PHE A O 1
ATOM 773 N N . SER A 1 95 ? 4.475 -7.016 5.903 1.00 94.56 95 SER A N 1
ATOM 774 C CA . SER A 1 95 ? 5.529 -7.993 5.597 1.00 94.56 95 SER A CA 1
ATOM 775 C C . SER A 1 95 ? 5.259 -8.751 4.295 1.00 94.56 95 SER A C 1
ATOM 777 O O . SER A 1 95 ? 6.173 -8.915 3.492 1.00 94.56 95 SER A O 1
ATOM 779 N N . VAL A 1 96 ? 4.014 -9.172 4.046 1.00 94.50 96 VAL A N 1
ATOM 780 C CA . VAL A 1 96 ? 3.637 -9.805 2.770 1.00 94.50 96 VAL A CA 1
ATOM 781 C C . VAL A 1 96 ? 3.744 -8.805 1.618 1.00 94.50 96 VAL A C 1
ATOM 783 O O . VAL A 1 96 ? 4.290 -9.154 0.579 1.00 94.50 96 VAL A O 1
ATOM 786 N N . SER A 1 97 ? 3.305 -7.556 1.805 1.00 93.50 97 SER A N 1
ATOM 787 C CA . SER A 1 97 ? 3.472 -6.502 0.794 1.00 93.50 97 SER A CA 1
ATOM 788 C C . SER A 1 97 ? 4.947 -6.263 0.468 1.00 93.50 97 SER A C 1
ATOM 790 O O . SER A 1 97 ? 5.292 -6.158 -0.700 1.00 93.50 97 SER A O 1
ATOM 792 N N . ALA A 1 98 ? 5.828 -6.249 1.473 1.00 94.25 98 ALA A N 1
ATOM 793 C CA . ALA A 1 98 ? 7.267 -6.120 1.255 1.00 94.25 98 ALA A CA 1
ATOM 794 C C . ALA A 1 98 ? 7.839 -7.315 0.476 1.00 94.25 98 ALA A C 1
ATOM 796 O O . ALA A 1 98 ? 8.698 -7.132 -0.379 1.00 94.25 98 ALA A O 1
ATOM 797 N N . ALA A 1 99 ? 7.357 -8.533 0.746 1.00 94.38 99 ALA A N 1
ATOM 798 C CA . ALA A 1 99 ? 7.770 -9.728 0.014 1.00 94.38 99 ALA A CA 1
ATOM 799 C C . ALA A 1 99 ? 7.290 -9.717 -1.448 1.00 94.38 99 ALA A C 1
ATOM 801 O O . ALA A 1 99 ? 8.042 -10.128 -2.328 1.00 94.38 99 ALA A O 1
ATOM 802 N N . LEU A 1 100 ? 6.072 -9.231 -1.715 1.00 93.12 100 LEU A N 1
ATOM 803 C CA . LEU A 1 100 ? 5.548 -9.065 -3.076 1.00 93.12 100 LEU A CA 1
ATOM 804 C C . LEU A 1 100 ? 6.327 -7.999 -3.853 1.00 93.12 100 LEU A C 1
ATOM 806 O O . LEU A 1 100 ? 6.725 -8.257 -4.986 1.00 93.12 100 LEU A O 1
ATOM 810 N N . ASP A 1 101 ? 6.593 -6.848 -3.231 1.00 92.25 101 ASP A N 1
ATOM 811 C CA . ASP A 1 101 ? 7.379 -5.773 -3.845 1.00 92.25 101 ASP A CA 1
ATOM 812 C C . ASP A 1 101 ? 8.839 -6.242 -4.074 1.00 92.25 101 ASP A C 1
ATOM 814 O O . ASP A 1 101 ? 9.435 -5.955 -5.108 1.00 92.25 101 ASP A O 1
ATOM 818 N N . LEU A 1 102 ? 9.416 -7.054 -3.175 1.00 92.38 102 LEU A N 1
ATOM 819 C CA . LEU A 1 102 ? 10.746 -7.643 -3.381 1.00 92.38 102 LEU A CA 1
ATOM 820 C C . LEU A 1 102 ? 10.744 -8.669 -4.522 1.00 92.38 102 LEU A C 1
ATOM 822 O O . LEU A 1 102 ? 11.653 -8.669 -5.348 1.00 92.38 102 LEU A O 1
ATOM 826 N N . PHE A 1 103 ? 9.730 -9.536 -4.577 1.00 92.44 103 PHE A N 1
ATOM 827 C CA . PHE A 1 103 ? 9.556 -10.493 -5.670 1.00 92.44 103 PHE A CA 1
ATOM 828 C C . PHE A 1 103 ? 9.442 -9.777 -7.018 1.00 92.44 103 PHE A C 1
ATOM 830 O O . PHE A 1 103 ? 10.098 -10.184 -7.974 1.00 92.44 103 PHE A O 1
ATOM 837 N N . HIS A 1 104 ? 8.669 -8.690 -7.067 1.00 92.50 104 HIS A N 1
ATOM 838 C CA . HIS A 1 104 ? 8.558 -7.827 -8.236 1.00 92.50 104 HIS A CA 1
ATOM 839 C C . HIS A 1 104 ? 9.940 -7.350 -8.694 1.00 92.50 104 HIS A C 1
ATOM 841 O O . HIS A 1 104 ? 10.348 -7.641 -9.814 1.00 92.50 104 HIS A O 1
ATOM 847 N N . VAL A 1 105 ? 10.698 -6.701 -7.806 1.00 90.62 105 VAL A N 1
ATOM 848 C CA . VAL A 1 105 ? 12.017 -6.140 -8.135 1.00 90.62 105 VAL A CA 1
ATOM 849 C C . VAL A 1 105 ? 13.007 -7.224 -8.583 1.00 90.62 105 VAL A C 1
ATOM 851 O O . VAL A 1 105 ? 13.718 -7.046 -9.572 1.00 90.62 105 VAL A O 1
ATOM 854 N N . VAL A 1 106 ? 13.051 -8.364 -7.886 1.00 91.69 106 VAL A N 1
ATOM 855 C CA . VAL A 1 106 ? 13.992 -9.457 -8.186 1.00 91.69 106 VAL A CA 1
ATOM 856 C C . VAL A 1 106 ? 13.695 -10.102 -9.538 1.00 91.69 106 VAL A C 1
ATOM 858 O O . VAL A 1 106 ? 14.621 -10.332 -10.316 1.00 91.69 106 VAL A O 1
ATOM 861 N N . VAL A 1 107 ? 12.426 -10.386 -9.842 1.00 90.81 107 VAL A N 1
ATOM 862 C CA . VAL A 1 107 ? 12.048 -11.000 -11.124 1.00 90.81 107 VAL A CA 1
ATOM 863 C C . VAL A 1 107 ? 12.227 -10.013 -12.275 1.00 90.81 107 VAL A C 1
ATOM 865 O O . VAL A 1 107 ? 12.762 -10.403 -13.312 1.00 90.81 107 VAL A O 1
ATOM 868 N N . SER A 1 108 ? 11.869 -8.741 -12.078 1.00 88.31 108 SER A N 1
ATOM 869 C CA . SER A 1 108 ? 12.097 -7.683 -13.070 1.00 88.31 108 SER A CA 1
ATOM 870 C C . SER A 1 108 ? 13.584 -7.528 -13.401 1.00 88.31 108 SER A C 1
ATOM 872 O O . SER A 1 108 ? 13.942 -7.411 -14.569 1.00 88.31 108 SER A O 1
ATOM 874 N N . TYR A 1 109 ? 14.467 -7.609 -12.399 1.00 87.12 109 TYR A N 1
ATOM 875 C CA . TYR A 1 109 ? 15.915 -7.578 -12.621 1.00 87.12 109 TYR A CA 1
ATOM 876 C C . TYR A 1 109 ? 16.435 -8.853 -13.305 1.00 87.12 109 TYR A C 1
ATOM 878 O O . TYR A 1 109 ? 17.229 -8.778 -14.240 1.00 87.12 109 TYR A O 1
ATOM 886 N N . SER A 1 110 ? 15.976 -10.032 -12.873 1.00 89.50 110 SER A N 1
ATOM 887 C CA . SER A 1 110 ? 16.437 -11.314 -13.422 1.00 89.50 110 SER A CA 1
ATOM 888 C C . SER A 1 110 ? 16.018 -11.541 -14.876 1.00 89.50 110 SER A C 1
ATOM 890 O O . SER A 1 110 ? 16.697 -12.289 -15.574 1.00 89.50 110 SER A O 1
ATOM 892 N N . MET A 1 111 ? 14.904 -10.950 -15.312 1.00 88.44 111 MET A N 1
ATOM 893 C CA . MET A 1 111 ? 14.330 -11.141 -16.649 1.00 88.44 111 MET A CA 1
ATOM 894 C C . MET A 1 111 ? 14.464 -9.891 -17.528 1.00 88.44 111 MET A C 1
ATOM 896 O O . MET A 1 111 ? 13.727 -9.750 -18.498 1.00 88.44 111 MET A O 1
ATOM 900 N N . MET A 1 112 ? 15.408 -8.990 -17.226 1.00 84.19 112 MET A N 1
ATOM 901 C CA . MET A 1 112 ? 15.573 -7.722 -17.955 1.00 84.19 112 MET A CA 1
ATOM 902 C C . MET A 1 112 ? 15.807 -7.886 -19.468 1.00 84.19 112 MET A C 1
ATOM 904 O O . MET A 1 112 ? 15.520 -6.974 -20.238 1.00 84.19 112 MET A O 1
ATOM 908 N N . GLU A 1 113 ? 16.314 -9.045 -19.897 1.00 86.06 113 GLU A N 1
ATOM 909 C CA . GLU A 1 113 ? 16.546 -9.364 -21.309 1.00 86.06 113 GLU A CA 1
ATOM 910 C C . GLU A 1 113 ? 15.249 -9.735 -22.056 1.00 86.06 113 GLU A C 1
ATOM 912 O O . GLU A 1 113 ? 15.170 -9.567 -23.274 1.00 86.06 113 GLU A O 1
ATOM 917 N N . ASP A 1 114 ? 14.202 -10.178 -21.346 1.00 87.88 114 ASP A N 1
ATOM 918 C CA . ASP A 1 114 ? 12.894 -10.501 -21.924 1.00 87.88 114 ASP A CA 1
ATOM 919 C C . ASP A 1 114 ? 11.905 -9.340 -21.749 1.00 87.88 114 ASP A C 1
ATOM 921 O O . ASP A 1 114 ? 11.024 -9.314 -20.881 1.00 87.88 114 ASP A O 1
ATOM 925 N N . VAL A 1 115 ? 12.034 -8.363 -22.647 1.00 84.62 115 VAL A N 1
ATOM 926 C CA . VAL A 1 115 ? 11.179 -7.166 -22.704 1.00 84.62 115 VAL A CA 1
ATOM 927 C C . VAL A 1 115 ? 9.698 -7.526 -22.893 1.00 84.62 115 VAL A C 1
ATOM 929 O O . VAL A 1 115 ? 8.809 -6.802 -22.433 1.00 84.62 115 VAL A O 1
ATOM 932 N N . SER A 1 116 ? 9.410 -8.647 -23.563 1.00 87.69 116 SER A N 1
ATOM 933 C CA . SER A 1 116 ? 8.037 -9.079 -23.830 1.00 87.69 116 SER A CA 1
ATOM 934 C C . SER A 1 116 ? 7.342 -9.563 -22.558 1.00 87.69 116 SER A C 1
ATOM 936 O O . SER A 1 116 ? 6.185 -9.207 -22.323 1.00 87.69 116 SER A O 1
ATOM 938 N N . PHE A 1 117 ? 8.067 -10.286 -21.703 1.00 88.88 117 PHE A N 1
ATOM 939 C CA . PHE A 1 117 ? 7.603 -10.721 -20.392 1.00 88.88 117 PHE A CA 1
ATOM 940 C C . PHE A 1 117 ? 7.442 -9.541 -19.422 1.00 88.88 117 PHE A C 1
ATOM 942 O O . PHE A 1 117 ? 6.377 -9.386 -18.813 1.00 88.88 117 PHE A O 1
ATOM 949 N N . LEU A 1 118 ? 8.451 -8.665 -19.326 1.00 83.94 118 LEU A N 1
ATOM 950 C CA . LEU A 1 118 ? 8.449 -7.523 -18.399 1.00 83.94 118 LEU A CA 1
ATOM 951 C C . LEU A 1 118 ? 7.253 -6.587 -18.607 1.00 83.94 118 LEU A C 1
ATOM 953 O O . LEU A 1 118 ? 6.646 -6.135 -17.634 1.00 83.94 118 LEU A O 1
ATOM 957 N N . LYS A 1 119 ? 6.855 -6.363 -19.867 1.00 85.25 119 LYS A N 1
ATOM 958 C CA . LYS A 1 119 ? 5.715 -5.502 -20.222 1.00 85.25 119 LYS A CA 1
ATOM 959 C C . LYS A 1 119 ? 4.393 -5.952 -19.589 1.00 85.25 119 LYS A C 1
ATOM 961 O O . LYS A 1 119 ? 3.534 -5.113 -19.321 1.00 85.25 119 LYS A O 1
ATOM 966 N N . TYR A 1 120 ? 4.216 -7.251 -19.353 1.00 87.44 120 TYR A N 1
ATOM 967 C CA . TYR A 1 120 ? 3.031 -7.786 -18.677 1.00 87.44 120 TYR A CA 1
ATOM 968 C C . TYR A 1 120 ? 3.267 -8.002 -17.186 1.00 87.44 120 TYR A C 1
ATOM 970 O O . TYR A 1 120 ? 2.376 -7.726 -16.383 1.00 87.44 120 TYR A O 1
ATOM 978 N N . PHE A 1 121 ? 4.460 -8.459 -16.809 1.00 88.50 121 PHE A N 1
ATOM 979 C CA . PHE A 1 121 ? 4.788 -8.788 -15.429 1.00 88.50 121 PHE A CA 1
ATOM 980 C C . PHE A 1 121 ? 4.756 -7.560 -14.513 1.00 88.50 121 PHE A C 1
ATOM 982 O O . PHE A 1 121 ? 4.110 -7.611 -13.461 1.00 88.50 121 PHE A O 1
ATOM 989 N N . ILE A 1 122 ? 5.396 -6.457 -14.924 1.00 85.50 122 ILE A N 1
ATOM 990 C CA . ILE A 1 122 ? 5.548 -5.260 -14.087 1.00 85.50 122 ILE A CA 1
ATOM 991 C C . ILE A 1 122 ? 4.170 -4.672 -13.718 1.00 85.50 122 ILE A C 1
ATOM 993 O O . ILE A 1 122 ? 3.850 -4.607 -12.527 1.00 85.50 122 ILE A O 1
ATOM 997 N N . PRO A 1 123 ? 3.270 -4.348 -14.674 1.00 86.25 123 PRO A N 1
ATOM 998 C CA . PRO A 1 123 ? 1.975 -3.767 -14.320 1.00 86.25 123 PRO A CA 1
ATOM 999 C C . PRO A 1 123 ? 1.083 -4.716 -13.506 1.00 86.25 123 PRO A C 1
ATOM 1001 O O . PRO A 1 123 ? 0.361 -4.272 -12.612 1.00 86.25 123 PRO A O 1
ATOM 1004 N N . GLN A 1 124 ? 1.123 -6.023 -13.793 1.00 88.69 124 GLN A N 1
ATOM 1005 C CA . GLN A 1 124 ? 0.268 -7.011 -13.127 1.00 88.69 124 GLN A CA 1
ATOM 1006 C C . GLN A 1 124 ? 0.649 -7.214 -11.663 1.00 88.69 124 GLN A C 1
ATOM 1008 O O . GLN A 1 124 ? -0.219 -7.218 -10.788 1.00 88.69 124 GLN A O 1
ATOM 1013 N N . THR A 1 125 ? 1.938 -7.381 -11.386 1.00 90.75 125 THR A N 1
ATOM 1014 C CA . THR A 1 125 ? 2.422 -7.635 -10.025 1.00 90.75 125 THR A CA 1
ATOM 1015 C C . THR A 1 125 ? 2.363 -6.382 -9.161 1.00 90.75 125 THR A C 1
ATOM 1017 O O . THR A 1 125 ? 1.966 -6.473 -7.999 1.00 90.75 125 THR A O 1
ATOM 1020 N N . TRP A 1 126 ? 2.624 -5.207 -9.742 1.00 87.88 126 TRP A N 1
ATOM 1021 C CA . TRP A 1 126 ? 2.406 -3.928 -9.068 1.00 87.88 126 TRP A CA 1
ATOM 1022 C C . TRP A 1 126 ? 0.935 -3.744 -8.670 1.00 87.88 126 TRP A C 1
ATOM 1024 O O . TRP A 1 126 ? 0.620 -3.463 -7.508 1.00 87.88 126 TRP A O 1
ATOM 1034 N N . PHE A 1 127 ? 0.010 -3.974 -9.610 1.00 88.31 127 PHE A N 1
ATOM 1035 C CA . PHE A 1 127 ? -1.424 -3.872 -9.340 1.00 88.31 127 PHE A CA 1
ATOM 1036 C C . PHE A 1 127 ? -1.868 -4.881 -8.273 1.00 88.31 127 PHE A C 1
ATOM 1038 O O . PHE A 1 127 ? -2.563 -4.515 -7.322 1.00 88.31 127 PHE A O 1
ATOM 1045 N N . ALA A 1 128 ? -1.417 -6.133 -8.378 1.00 90.06 128 ALA A N 1
ATOM 1046 C CA . ALA A 1 128 ? -1.717 -7.176 -7.403 1.00 90.06 128 ALA A CA 1
ATOM 1047 C C . ALA A 1 128 ? -1.233 -6.808 -5.990 1.00 90.06 128 ALA A C 1
ATOM 1049 O O . ALA A 1 128 ? -1.992 -6.966 -5.031 1.00 90.06 128 ALA A O 1
ATOM 1050 N N . GLY A 1 129 ? -0.021 -6.258 -5.856 1.00 90.00 129 GLY A N 1
ATOM 1051 C CA . GLY A 1 129 ? 0.523 -5.807 -4.572 1.00 90.00 129 GLY A CA 1
ATOM 1052 C C . GLY A 1 129 ? -0.335 -4.721 -3.914 1.00 90.00 129 GLY A C 1
ATOM 1053 O O . GLY A 1 129 ? -0.683 -4.816 -2.732 1.00 90.00 129 GLY A O 1
ATOM 1054 N N . ARG A 1 130 ? -0.765 -3.713 -4.686 1.00 90.31 130 ARG A N 1
ATOM 1055 C CA . ARG A 1 130 ? -1.601 -2.611 -4.170 1.00 90.31 130 ARG A CA 1
ATOM 1056 C C . ARG A 1 130 ? -3.024 -3.046 -3.833 1.00 90.31 130 ARG A C 1
ATOM 1058 O O . ARG A 1 130 ? -3.567 -2.589 -2.822 1.00 90.31 130 ARG A O 1
ATOM 1065 N N . ILE A 1 131 ? -3.614 -3.945 -4.621 1.00 92.00 131 ILE A N 1
ATOM 1066 C CA . ILE A 1 131 ? -4.921 -4.537 -4.311 1.00 92.00 131 ILE A CA 1
ATOM 1067 C C . ILE A 1 131 ? -4.838 -5.393 -3.049 1.00 92.00 131 ILE A C 1
ATOM 1069 O O . ILE A 1 131 ? -5.673 -5.229 -2.160 1.00 92.00 131 ILE A O 1
ATOM 1073 N N . PHE A 1 132 ? -3.812 -6.237 -2.916 1.00 93.25 132 PHE A N 1
ATOM 1074 C CA . PHE A 1 132 ? -3.600 -7.043 -1.716 1.00 93.25 132 PHE A CA 1
ATOM 1075 C C . PHE A 1 132 ? -3.528 -6.174 -0.454 1.00 93.25 132 PHE A C 1
ATOM 1077 O O . PHE A 1 132 ? -4.282 -6.406 0.496 1.00 93.25 132 PHE A O 1
ATOM 1084 N N . LEU A 1 133 ? -2.676 -5.143 -0.456 1.00 90.94 133 LEU A N 1
ATOM 1085 C CA . LEU A 1 133 ? -2.508 -4.260 0.699 1.00 90.94 133 LEU A CA 1
ATOM 1086 C C . LEU A 1 133 ? -3.806 -3.506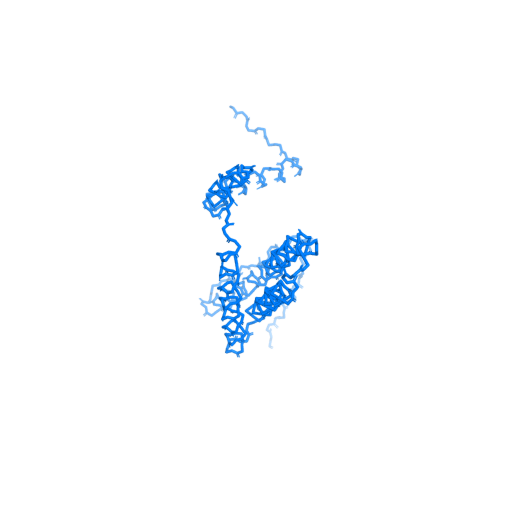 1.027 1.00 90.94 133 LEU A C 1
ATOM 1088 O O . LEU A 1 133 ? -4.191 -3.401 2.191 1.00 90.94 133 LEU A O 1
ATOM 1092 N N . SER A 1 134 ? -4.521 -3.043 0.000 1.00 90.19 134 SER A N 1
ATOM 1093 C CA . SER A 1 134 ? -5.796 -2.335 0.150 1.00 90.19 134 SER A CA 1
ATOM 1094 C C . SER A 1 134 ? -6.893 -3.237 0.725 1.00 90.19 134 SER A C 1
ATOM 1096 O O . SER A 1 134 ? -7.595 -2.840 1.656 1.00 90.19 134 SER A O 1
ATOM 1098 N N . CYS A 1 135 ? -7.017 -4.475 0.234 1.00 91.94 135 CYS A N 1
ATOM 1099 C CA . CYS A 1 135 ? -7.938 -5.473 0.778 1.00 91.94 135 CYS A CA 1
ATOM 1100 C C . CYS A 1 135 ? -7.586 -5.836 2.222 1.00 91.94 135 CYS A C 1
ATOM 1102 O O . CYS A 1 135 ? -8.478 -5.908 3.068 1.00 91.94 135 CYS A O 1
ATOM 1104 N N . MET A 1 136 ? -6.300 -6.024 2.524 1.00 92.56 136 MET A N 1
ATOM 1105 C CA . MET A 1 136 ? -5.838 -6.306 3.881 1.00 92.56 136 MET A CA 1
ATOM 1106 C C . MET A 1 136 ? -6.228 -5.169 4.830 1.00 92.56 136 MET A C 1
ATOM 1108 O O . MET A 1 136 ? -6.886 -5.421 5.839 1.00 92.56 136 MET A O 1
ATOM 1112 N N . LEU A 1 137 ? -5.910 -3.918 4.489 1.00 88.75 137 LEU A N 1
ATOM 1113 C CA . LEU A 1 137 ? -6.252 -2.762 5.320 1.00 88.75 137 LEU A CA 1
ATOM 1114 C C . LEU A 1 137 ? -7.767 -2.602 5.481 1.00 88.75 137 LEU A C 1
ATOM 1116 O O . LEU A 1 137 ? -8.232 -2.326 6.586 1.00 88.75 137 LEU A O 1
ATOM 1120 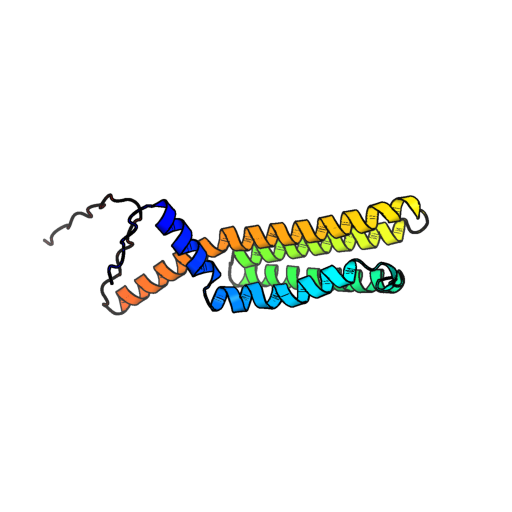N N . LEU A 1 138 ? -8.547 -2.849 4.425 1.00 88.75 138 LEU A N 1
ATOM 1121 C CA . LEU A 1 138 ? -10.007 -2.830 4.494 1.00 88.75 138 LEU A CA 1
ATOM 1122 C C . LEU A 1 138 ? -10.542 -3.878 5.481 1.00 88.75 138 LEU A C 1
ATOM 1124 O O . LEU A 1 138 ? -11.401 -3.563 6.306 1.00 88.75 138 LEU A O 1
ATOM 1128 N N . ILE A 1 139 ? -10.003 -5.100 5.449 1.00 88.25 139 ILE A N 1
ATOM 1129 C CA . ILE A 1 139 ? -10.335 -6.158 6.415 1.00 88.25 139 ILE A CA 1
ATOM 1130 C C . ILE A 1 139 ? -9.913 -5.741 7.828 1.00 88.25 139 ILE A C 1
ATOM 1132 O O . ILE A 1 139 ? -10.669 -5.947 8.779 1.00 88.25 139 ILE A O 1
ATOM 1136 N N . GLY A 1 140 ? -8.740 -5.121 7.971 1.00 86.69 140 GLY A N 1
ATOM 1137 C CA . GLY A 1 140 ? -8.246 -4.584 9.236 1.00 86.69 140 GLY A CA 1
ATOM 1138 C C . GLY A 1 140 ? -9.217 -3.567 9.836 1.00 86.69 140 GLY A C 1
ATOM 1139 O O . GLY A 1 140 ? -9.651 -3.708 10.979 1.00 86.69 140 GLY A O 1
ATOM 1140 N N . VAL A 1 141 ? -9.647 -2.587 9.046 1.00 83.62 141 VAL A N 1
ATOM 1141 C CA . VAL A 1 141 ? -10.627 -1.587 9.484 1.00 83.62 141 VAL A CA 1
ATOM 1142 C C . VAL A 1 141 ? -11.967 -2.247 9.806 1.00 83.62 141 VAL A C 1
ATOM 1144 O O . VAL A 1 141 ? -12.507 -2.022 10.887 1.00 83.62 141 VAL A O 1
ATOM 1147 N N . ALA A 1 142 ? -12.501 -3.097 8.928 1.00 84.06 142 ALA A N 1
ATOM 1148 C CA . ALA A 1 142 ? -13.811 -3.716 9.124 1.00 84.06 142 ALA A CA 1
ATOM 1149 C C . ALA A 1 142 ? -13.864 -4.612 10.374 1.00 84.06 142 ALA A C 1
ATOM 1151 O O . ALA A 1 142 ? -14.814 -4.535 11.152 1.00 84.06 142 ALA A O 1
ATOM 1152 N N . LYS A 1 143 ? -12.835 -5.437 10.597 1.00 82.31 143 LYS A N 1
ATOM 1153 C CA . LYS A 1 143 ? -12.799 -6.418 11.689 1.00 82.31 143 LYS A CA 1
ATOM 1154 C C . LYS A 1 143 ? -12.439 -5.803 13.039 1.00 82.31 143 LYS A C 1
ATOM 1156 O O . LYS A 1 143 ? -12.955 -6.244 14.063 1.00 82.31 143 LYS A O 1
ATOM 1161 N N . TYR A 1 144 ? -11.541 -4.820 13.060 1.00 76.50 144 TYR A N 1
ATOM 1162 C CA . TYR A 1 144 ? -11.026 -4.273 14.317 1.00 76.50 144 TYR A CA 1
ATOM 1163 C C . TYR A 1 144 ? -11.729 -2.978 14.750 1.00 76.50 144 TYR A C 1
ATOM 1165 O O . TYR A 1 144 ? -11.722 -2.663 15.940 1.00 76.50 144 TYR A O 1
ATOM 1173 N N . SER A 1 145 ? -12.439 -2.276 13.855 1.00 70.88 145 SER A N 1
ATOM 1174 C CA . SER A 1 145 ? -13.291 -1.135 14.246 1.00 70.88 145 SER A CA 1
ATOM 1175 C C . SER A 1 145 ? -14.454 -1.538 15.159 1.00 70.88 145 SER A C 1
ATOM 1177 O O . SER A 1 145 ? -14.800 -0.787 16.076 1.00 70.88 145 SER A O 1
ATOM 1179 N N . SER A 1 146 ? -15.026 -2.732 14.973 1.00 62.47 146 SER A N 1
ATOM 1180 C CA . SER A 1 146 ? -16.073 -3.262 15.853 1.00 62.47 146 SER A CA 1
ATOM 1181 C C . SER A 1 146 ? -15.528 -3.618 17.239 1.00 62.47 146 SER A C 1
ATOM 1183 O O . SER A 1 146 ? -16.165 -3.299 18.242 1.00 62.47 146 SER A O 1
ATOM 1185 N N . LEU A 1 147 ? -14.321 -4.188 17.316 1.00 60.47 147 LEU A N 1
ATOM 1186 C CA . LEU A 1 147 ? -13.675 -4.564 18.582 1.00 60.47 147 LEU A CA 1
ATOM 1187 C C . LEU A 1 147 ? -13.325 -3.338 19.441 1.00 60.47 147 LEU A C 1
ATOM 1189 O O . LEU A 1 147 ? -13.622 -3.316 20.634 1.00 60.47 147 LEU A O 1
ATOM 1193 N N . LEU A 1 148 ? -12.832 -2.262 18.819 1.00 59.62 148 LEU A N 1
ATOM 1194 C CA . LEU A 1 148 ? -12.574 -0.971 19.478 1.00 59.62 148 LEU A CA 1
ATOM 1195 C C . LEU A 1 148 ? -13.826 -0.341 20.117 1.00 59.62 148 LEU A C 1
ATOM 1197 O O . LEU A 1 148 ? -13.720 0.473 21.040 1.00 59.62 148 LEU A O 1
ATOM 1201 N N . SER A 1 149 ? -15.021 -0.666 19.617 1.00 58.69 149 SER A N 1
ATOM 1202 C CA . SER A 1 149 ? -16.279 -0.191 20.203 1.00 58.69 149 SER A CA 1
ATOM 1203 C C . SER A 1 149 ? -16.691 -0.994 21.440 1.00 58.69 149 SER A C 1
ATOM 1205 O O . SER A 1 149 ? -17.169 -0.405 22.413 1.00 58.69 149 SER A O 1
ATOM 1207 N N . GLU A 1 150 ? -16.445 -2.307 21.434 1.00 60.91 150 GLU A N 1
ATOM 1208 C CA . GLU A 1 150 ? -16.773 -3.211 22.539 1.00 60.91 150 GLU A CA 1
ATOM 1209 C C . GLU A 1 150 ? -15.840 -2.959 23.736 1.00 60.91 150 GLU A C 1
ATOM 1211 O O . GLU A 1 150 ? -16.321 -2.734 24.849 1.00 60.91 150 GLU A O 1
ATOM 1216 N N . ASP A 1 151 ? -14.525 -2.865 23.499 1.00 62.44 151 ASP A N 1
ATOM 1217 C CA . ASP A 1 151 ? -13.534 -2.622 24.557 1.00 62.44 151 ASP A CA 1
ATOM 1218 C C . ASP A 1 151 ? -13.729 -1.258 25.228 1.00 62.44 151 ASP A C 1
ATOM 1220 O O . ASP A 1 151 ? -13.741 -1.162 26.457 1.00 62.44 151 ASP A O 1
ATOM 1224 N N . ARG A 1 152 ? -13.990 -0.191 24.457 1.00 62.62 152 ARG A N 1
ATOM 1225 C CA . ARG A 1 152 ? -14.296 1.129 25.042 1.00 62.62 152 ARG A CA 1
ATOM 1226 C C . ARG A 1 152 ? -15.550 1.118 25.908 1.00 62.62 152 ARG A C 1
ATOM 1228 O O . ARG A 1 152 ? -15.586 1.819 26.920 1.00 62.62 152 ARG A O 1
ATOM 1235 N N . TRP A 1 153 ? -16.580 0.363 25.527 1.00 62.44 153 TRP A N 1
ATOM 1236 C CA . TRP A 1 153 ? -17.798 0.249 26.328 1.00 62.44 153 TRP A CA 1
ATOM 1237 C C . TRP A 1 153 ? -17.532 -0.500 27.639 1.00 62.44 153 TRP A C 1
ATOM 1239 O O . TRP A 1 153 ? -17.991 -0.059 28.694 1.00 62.44 153 TRP A O 1
ATOM 1249 N N . VAL A 1 154 ? -16.756 -1.588 27.605 1.00 69.38 154 VAL A N 1
ATOM 1250 C CA . VAL A 1 154 ? -16.384 -2.342 28.814 1.00 69.38 154 VAL A CA 1
ATOM 1251 C C . VAL A 1 154 ? -15.554 -1.477 29.765 1.00 69.38 154 VAL A C 1
ATOM 1253 O O . VAL A 1 154 ? -15.877 -1.406 30.953 1.00 69.38 154 VAL A O 1
ATOM 1256 N N . THR A 1 155 ? -14.537 -0.775 29.262 1.00 71.38 155 THR A N 1
ATOM 1257 C CA . THR A 1 155 ? -13.671 0.086 30.085 1.00 71.38 155 THR A CA 1
ATOM 1258 C C . THR A 1 155 ? -14.453 1.247 30.698 1.00 71.38 155 THR A C 1
ATOM 1260 O O . THR A 1 155 ? -14.389 1.452 31.909 1.00 71.38 155 THR A O 1
ATOM 1263 N N . ARG A 1 156 ? -15.303 1.928 29.913 1.00 69.56 156 ARG A N 1
ATOM 1264 C CA . ARG A 1 156 ? -16.168 3.008 30.420 1.00 69.56 156 ARG A CA 1
ATOM 1265 C C . ARG A 1 156 ? -17.119 2.523 31.517 1.00 69.56 156 ARG A C 1
ATOM 1267 O O . ARG A 1 156 ? -17.313 3.224 32.505 1.00 69.56 156 ARG A O 1
ATOM 1274 N N . ASN A 1 157 ? -17.717 1.340 31.368 1.00 69.44 157 ASN A N 1
ATOM 1275 C CA . ASN A 1 157 ? -18.623 0.808 32.390 1.00 69.44 157 ASN A CA 1
ATOM 1276 C C . ASN A 1 157 ? -17.894 0.369 33.658 1.00 69.44 157 ASN A C 1
ATOM 1278 O O . ASN A 1 157 ? -18.434 0.547 34.748 1.00 69.44 157 ASN A O 1
ATOM 1282 N N . LYS A 1 158 ? -16.672 -0.160 33.541 1.00 71.56 158 LYS A N 1
ATOM 1283 C CA . LYS A 1 158 ? -15.826 -0.441 34.707 1.00 71.56 158 LYS A CA 1
ATOM 1284 C C . LYS A 1 158 ? -15.480 0.844 35.461 1.00 71.56 158 LYS A C 1
ATOM 1286 O O . LYS A 1 158 ? -15.629 0.883 36.676 1.00 71.56 158 LYS A O 1
ATOM 1291 N N . GLU A 1 159 ? -15.109 1.912 34.760 1.00 71.31 159 GLU A N 1
ATOM 1292 C CA . GLU A 1 159 ? -14.837 3.215 35.383 1.00 71.31 159 GLU A CA 1
ATOM 1293 C C . GLU A 1 159 ? -16.087 3.853 36.009 1.00 71.31 159 GLU A C 1
ATOM 1295 O O . GLU A 1 159 ? -16.002 4.440 37.088 1.00 71.31 159 GLU A O 1
ATOM 1300 N N . ALA A 1 160 ? -17.253 3.717 35.370 1.00 68.94 160 ALA A N 1
ATOM 1301 C CA . ALA A 1 160 ? -18.524 4.196 35.914 1.00 68.94 160 ALA A CA 1
ATOM 1302 C C . ALA A 1 160 ? -18.916 3.445 37.199 1.00 68.94 160 ALA A C 1
ATOM 1304 O O . ALA A 1 160 ? -19.322 4.079 38.171 1.00 68.94 160 ALA A O 1
ATOM 1305 N N . LEU A 1 161 ? -18.711 2.122 37.235 1.00 68.44 161 LEU A N 1
ATOM 1306 C CA . LEU A 1 161 ? -18.913 1.294 38.430 1.00 68.44 161 LEU A CA 1
ATOM 1307 C C . LEU A 1 161 ? -17.980 1.701 39.578 1.00 68.44 161 LEU A C 1
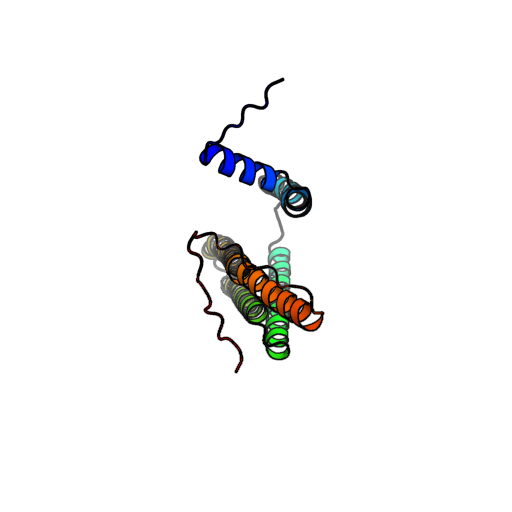ATOM 1309 O O . LEU A 1 161 ? -18.434 1.813 40.712 1.00 68.44 161 LEU A O 1
ATOM 1313 N N . VAL A 1 162 ? -16.704 1.976 39.289 1.00 76.50 162 VAL A N 1
ATOM 1314 C CA . VAL A 1 162 ? -15.730 2.442 40.296 1.00 76.50 162 VAL A CA 1
ATOM 1315 C C . VAL A 1 162 ? -16.090 3.831 40.838 1.00 76.50 162 VAL A C 1
ATOM 1317 O O . VAL A 1 162 ? -15.876 4.106 42.014 1.00 76.50 162 VAL A O 1
ATOM 1320 N N . LYS A 1 163 ? -16.678 4.702 40.010 1.00 79.62 163 LYS A N 1
ATOM 1321 C CA . LYS A 1 163 ? -17.100 6.060 40.400 1.00 79.62 163 LYS A CA 1
ATOM 1322 C C . LYS A 1 163 ? -18.513 6.132 40.997 1.00 79.62 163 LYS A C 1
ATOM 1324 O O . LYS A 1 163 ? -18.985 7.229 41.278 1.00 79.62 163 LYS A O 1
ATOM 1329 N N . GLY A 1 164 ? -19.202 5.000 41.172 1.00 65.69 164 GLY A N 1
ATOM 1330 C CA . GLY A 1 164 ? -20.573 4.962 41.699 1.00 65.69 164 GLY A CA 1
ATOM 1331 C C . GLY A 1 164 ? -21.623 5.595 40.774 1.00 65.69 164 GLY A C 1
ATOM 1332 O O . GLY A 1 164 ? -22.722 5.921 41.220 1.00 65.69 164 GLY A O 1
ATOM 1333 N N . ILE A 1 165 ? -21.302 5.779 39.491 1.00 70.19 165 ILE A N 1
ATOM 1334 C CA . ILE A 1 165 ? -22.210 6.338 38.486 1.00 70.19 165 ILE A CA 1
ATOM 1335 C C . ILE A 1 165 ? -23.041 5.180 37.912 1.00 70.19 165 ILE A C 1
ATOM 1337 O O . ILE A 1 165 ? -22.467 4.157 37.527 1.00 70.19 165 ILE A O 1
ATOM 1341 N N . PRO A 1 166 ? -24.380 5.293 37.833 1.00 58.09 166 PRO A N 1
ATOM 1342 C CA . PRO A 1 166 ? -25.214 4.216 37.312 1.00 58.09 166 PRO A CA 1
ATOM 1343 C C . PRO A 1 166 ? -24.818 3.866 35.871 1.00 58.09 166 PRO A C 1
ATOM 1345 O O . PRO A 1 166 ? -24.731 4.738 35.006 1.00 58.09 166 PRO A O 1
ATOM 1348 N N . SER A 1 167 ? -24.562 2.578 35.621 1.00 55.00 167 SER A N 1
ATOM 1349 C CA . SER A 1 167 ? -24.123 2.085 34.316 1.00 55.00 167 SER A CA 1
ATOM 1350 C C . SER A 1 167 ? -25.213 2.250 33.256 1.00 55.00 167 SER A C 1
ATOM 1352 O O . SER A 1 167 ? -26.393 1.954 33.474 1.00 55.00 167 SER A O 1
ATOM 1354 N N . GLU A 1 168 ? -24.818 2.725 32.075 1.00 56.78 168 GLU A N 1
ATOM 1355 C CA . GLU A 1 168 ? -25.743 2.944 30.969 1.00 56.78 168 GLU A CA 1
ATOM 1356 C C . GLU A 1 168 ? -26.048 1.605 30.282 1.00 56.78 168 GLU A C 1
ATOM 1358 O O . GLU A 1 168 ? -25.200 0.967 29.650 1.00 56.78 168 GLU A O 1
ATOM 1363 N N . LYS A 1 169 ? -27.285 1.133 30.454 1.00 50.81 169 LYS A N 1
ATOM 1364 C CA . LYS A 1 169 ? -27.733 -0.180 29.981 1.00 50.81 169 LYS A CA 1
ATOM 1365 C C . LYS A 1 169 ? -27.725 -0.219 28.446 1.00 50.81 169 LYS A C 1
ATOM 1367 O O . LYS A 1 169 ? -28.383 0.597 27.805 1.00 50.81 169 LYS A O 1
ATOM 1372 N N . LYS A 1 170 ? -27.022 -1.201 27.858 1.00 49.38 170 LYS A N 1
ATOM 1373 C CA . LYS A 1 170 ? -26.970 -1.460 26.402 1.00 49.38 170 LYS A CA 1
ATOM 1374 C C . LYS A 1 170 ? -28.408 -1.476 25.855 1.00 49.38 170 LYS A C 1
ATOM 1376 O O . LYS A 1 170 ? -29.184 -2.378 26.180 1.00 49.38 170 LYS A O 1
ATOM 1381 N N . ARG A 1 171 ? -28.797 -0.483 25.046 1.00 42.44 171 ARG A N 1
ATOM 1382 C CA . ARG A 1 171 ? -30.084 -0.502 24.332 1.00 42.44 171 ARG A CA 1
ATOM 1383 C C . ARG A 1 171 ? -29.949 -1.514 23.192 1.00 42.44 171 ARG A C 1
ATOM 1385 O O . ARG A 1 171 ? -29.538 -1.166 22.091 1.00 42.44 171 ARG A O 1
ATOM 1392 N N . SER A 1 172 ? -30.201 -2.785 23.512 1.00 36.09 172 SER A N 1
ATOM 1393 C CA . SER A 1 172 ? -30.259 -3.889 22.549 1.00 36.09 172 SER A CA 1
ATOM 1394 C C . SER A 1 172 ? -31.193 -3.508 21.403 1.00 36.09 172 SER A C 1
ATOM 1396 O O . SER A 1 172 ? -32.331 -3.102 21.645 1.00 36.09 172 SER A O 1
ATOM 1398 N N . LYS A 1 173 ? -30.704 -3.616 20.162 1.00 43.69 173 LYS A N 1
ATOM 1399 C CA . LYS A 1 173 ? -31.511 -3.408 18.952 1.00 43.69 173 LYS A CA 1
ATOM 1400 C C . LYS A 1 173 ? -32.556 -4.506 18.728 1.00 43.69 173 LYS A C 1
ATOM 1402 O O . LYS A 1 173 ? -33.427 -4.296 17.896 1.00 43.69 173 LYS A O 1
ATOM 1407 N N . ASP A 1 174 ? -32.546 -5.578 19.517 1.00 39.50 174 ASP A N 1
ATOM 1408 C CA . ASP A 1 174 ? -33.622 -6.565 19.547 1.00 39.50 174 ASP A CA 1
ATOM 1409 C C . ASP A 1 174 ? -34.403 -6.460 20.856 1.00 39.50 174 ASP A C 1
ATOM 1411 O O . ASP A 1 174 ? -33.866 -6.637 21.956 1.00 39.50 174 ASP A O 1
ATOM 1415 N N . GLY A 1 175 ? -35.687 -6.130 20.721 1.00 37.78 175 GLY A N 1
ATOM 1416 C CA . GLY A 1 175 ? -36.648 -5.925 21.799 1.00 37.78 175 GLY A CA 1
ATOM 1417 C C . GLY A 1 175 ? -37.019 -7.205 22.545 1.00 37.78 175 GLY A C 1
ATOM 1418 O O . GLY A 1 175 ? -38.173 -7.622 22.514 1.00 37.78 175 GLY A O 1
ATOM 1419 N N . LYS A 1 176 ? -36.072 -7.799 23.272 1.00 38.59 176 LYS A N 1
ATOM 1420 C CA . LYS A 1 176 ? -36.365 -8.740 24.359 1.00 38.59 176 LYS A CA 1
ATOM 1421 C C . LYS A 1 176 ? -35.540 -8.377 25.585 1.00 38.59 176 LYS A C 1
ATOM 1423 O O . LYS A 1 176 ? -34.336 -8.596 25.663 1.00 38.59 176 LYS A O 1
ATOM 1428 N N . THR A 1 177 ? -36.223 -7.793 26.563 1.00 37.78 177 THR A N 1
ATOM 1429 C CA . THR A 1 177 ? -35.716 -7.563 27.914 1.00 37.78 177 THR A CA 1
ATOM 1430 C C . THR A 1 177 ? -35.327 -8.894 28.556 1.00 37.78 177 THR A C 1
ATOM 1432 O O . THR A 1 177 ? -36.199 -9.647 28.986 1.00 37.78 177 THR A O 1
ATOM 1435 N N . SER A 1 178 ? -34.027 -9.171 28.658 1.00 35.06 178 SER A N 1
ATOM 1436 C CA . SER A 1 178 ? -33.516 -10.170 29.598 1.00 35.06 178 SER A CA 1
ATOM 1437 C C . SER A 1 178 ? -33.721 -9.635 31.020 1.00 35.06 178 SER A C 1
ATOM 1439 O O . SER A 1 178 ? -33.104 -8.647 31.435 1.00 35.06 178 SER A O 1
ATOM 1441 N N . LYS A 1 179 ? -34.681 -10.233 31.734 1.00 36.72 179 LYS A N 1
ATOM 1442 C CA . LYS A 1 179 ? -34.900 -10.028 33.168 1.00 36.72 179 LYS A CA 1
ATOM 1443 C C . LYS A 1 179 ? -33.749 -10.704 33.915 1.00 36.72 179 LYS A C 1
ATOM 1445 O O . LYS A 1 179 ? -33.663 -11.924 33.928 1.00 36.72 179 LYS A O 1
ATOM 1450 N N . ILE A 1 180 ? -32.897 -9.915 34.562 1.00 35.72 180 ILE A N 1
ATOM 1451 C CA . ILE A 1 180 ? -32.001 -10.411 35.614 1.00 35.72 180 ILE A CA 1
ATOM 1452 C C . ILE A 1 180 ? -32.863 -10.556 36.881 1.00 35.72 180 ILE A C 1
ATOM 1454 O O . ILE A 1 180 ? -33.477 -9.557 37.276 1.00 35.72 180 ILE A O 1
ATOM 1458 N N . PRO A 1 181 ? -32.971 -11.738 37.515 1.00 37.72 181 PRO A N 1
ATOM 1459 C CA . PRO A 1 181 ? -33.674 -11.854 38.784 1.00 37.72 181 PRO A CA 1
ATOM 1460 C C . PRO A 1 181 ? -32.861 -11.157 39.885 1.00 37.72 181 PRO A C 1
ATOM 1462 O O . PRO A 1 181 ? -31.665 -11.395 40.045 1.00 37.72 181 PRO A O 1
ATOM 1465 N N . ARG A 1 182 ? -33.525 -10.274 40.641 1.00 40.78 182 ARG A N 1
ATOM 1466 C CA . ARG A 1 182 ? -33.046 -9.802 41.946 1.00 40.78 182 ARG A CA 1
ATOM 1467 C C . ARG A 1 182 ? -33.017 -11.011 42.879 1.00 40.78 182 ARG A C 1
ATOM 1469 O O . ARG A 1 182 ? -34.089 -11.478 43.249 1.00 40.78 182 ARG A O 1
ATOM 1476 N N . ASN A 1 183 ? -31.839 -11.459 43.301 1.00 36.47 183 ASN A N 1
ATOM 1477 C CA . ASN A 1 183 ? -31.755 -12.186 44.562 1.00 36.47 183 ASN A CA 1
ATOM 1478 C C . ASN A 1 183 ? -31.690 -11.165 45.693 1.00 36.47 183 ASN A C 1
ATOM 1480 O O . ASN A 1 183 ? -30.782 -10.337 45.770 1.00 36.47 183 ASN A O 1
ATOM 1484 N N . SER A 1 184 ? -32.745 -11.196 46.500 1.00 38.12 184 SER A N 1
ATOM 1485 C CA . SER A 1 184 ? -32.885 -10.488 47.758 1.00 38.12 184 SER A CA 1
ATOM 1486 C C . SER A 1 184 ? -31.858 -10.988 48.762 1.00 38.12 184 SER A C 1
ATOM 1488 O O . SER A 1 184 ? -31.627 -12.189 48.878 1.00 38.12 184 SER A O 1
ATOM 1490 N N . ALA A 1 185 ? -31.325 -10.042 49.522 1.00 40.66 185 ALA A N 1
ATOM 1491 C CA . ALA A 1 185 ? -30.648 -10.283 50.777 1.00 40.66 185 ALA A CA 1
ATOM 1492 C C . ALA A 1 185 ? -31.448 -11.230 51.689 1.00 40.66 185 ALA A C 1
ATOM 1494 O O . ALA A 1 185 ? -32.647 -11.027 51.908 1.00 40.66 185 ALA A O 1
ATOM 1495 N N . ARG A 1 186 ? -30.746 -12.205 52.257 1.00 38.28 186 ARG A N 1
ATOM 1496 C CA . ARG A 1 186 ? -30.820 -12.550 53.674 1.00 38.28 186 ARG A CA 1
ATOM 1497 C C . ARG A 1 186 ? -29.480 -13.116 54.105 1.00 38.28 186 ARG A C 1
ATOM 1499 O O . ARG A 1 186 ? -28.922 -13.905 53.314 1.00 38.28 186 ARG A O 1
#

Secondary structure (DSSP, 8-state):
--------HHHHHHHHHHHHHT-HHHIIIIIHHHHHHHHHHHHTT-TTTT---HHHHHHHHHHHHHHHHHHHHHHHHHHHHH--HHHHHHHHHHHHHHHHHHHHHHHHHHTTT-HHHHHHHHHHHHHHHHHHHHHHHHHHHHHHHHHHHHHHHHHHHHHHHHTTPPP-----SS------------

Foldseek 3Di:
DDDPPPVDVVVVVVVVVVCVCVDPCCCVPPVVVVVVVVVVVVVVVPVVVPPDDPVVVLVVLVVLLVVLLVQLVVLCVVCVVVVDPLSPLLSVLSNVLSVLSVVLNVVCVVCVVPPVVNVPSNVVSVVVSVVSNVVSVVCSCVVVVVVVVVVVLVVVQVVCVVVVHDRDDPPPPDPDDDDDDDDDDD

Radius of gyration: 25.62 Å; chains: 1; bounding box: 63×38×78 Å

Sequence (186 aa):
MNRIRLNNPVTRYITTYLNFLSSSNFLLYTVTPIIPLLIVAVLSTDSYLWVGSEIHHFYIELFAVILSAVLGFYYILHARNLNDRFSLFVGIGFSVSAALDLFHVVVSYSMMEDVSFLKYFIPQTWFAGRIFLSCMLLIGVAKYSSLLSEDRWVTRNKEALVKGIPSEKKRSKDGKTSKIPRNSAR